Protein AF-A0A6J1WNC2-F1 (afdb_monomer_lite)

Radius of gyration: 28.22 Å; chains: 1; bounding box: 72×27×69 Å

Foldseek 3Di:
DDWAWKAQADDPQDGHRTAPDTGDLQLRQLAPNLPHFMFTHPSTHTRDDPPDPSNCCQHVLHHQAGPVRHGRQCQRRGPCSAPQFHWDCDVRHIATDHDAQWDQDPSRHTDGDQVVVVDVQQAAQFDWADDRNGIDTHHDPQWDADPVRNYTHGDPVVVPPDDPPPPPADPVRDDDDDDDDDPDDDDDDDPPDDPDDDDDDD

Secondary structure (DSSP, 8-state):
--EEEEEEEEETTEEEEEEEEEEEHHHHHSS--TT---EETTTTEEPPPTTSHHHHHH-TT-TTB-TTSPBP-HHHHSTTSSTTEEEEE-SSSEEEEEPTTEEE-TTS-EEE--HHHH-TTTTBTSEEEEETTEEEEEPPTTEEEETTTTEEEEP-TTTT----------TT-PPPPP-PPPTT-------S----------

pLDDT: mean 79.21, std 19.86, range [29.47, 96.31]

Structure (mmCIF, N/CA/C/O backbone):
data_AF-A0A6J1WNC2-F1
#
_entry.id   AF-A0A6J1WNC2-F1
#
loop_
_atom_site.group_PDB
_atom_site.id
_atom_site.type_symbol
_atom_site.label_atom_id
_atom_site.label_alt_id
_atom_site.label_comp_id
_atom_site.label_asym_id
_atom_site.label_entity_id
_atom_site.label_seq_id
_atom_site.pdbx_PDB_ins_code
_atom_site.Cartn_x
_atom_site.Cartn_y
_atom_site.Cartn_z
_atom_site.occupancy
_atom_site.B_iso_or_equiv
_atom_site.auth_seq_id
_atom_site.auth_comp_id
_atom_site.auth_asym_id
_atom_site.auth_atom_id
_atom_site.pdbx_PDB_model_num
ATOM 1 N N . GLU A 1 1 ? 7.832 6.791 -27.336 1.00 71.31 1 GLU A N 1
ATOM 2 C CA . GLU A 1 1 ? 7.446 5.395 -27.031 1.00 71.31 1 GLU A CA 1
ATOM 3 C C . GLU A 1 1 ? 5.932 5.314 -26.908 1.00 71.31 1 GLU A C 1
ATOM 5 O O . GLU A 1 1 ? 5.304 6.357 -26.757 1.00 71.31 1 GLU A O 1
ATOM 10 N N . VAL A 1 2 ? 5.340 4.127 -27.039 1.00 90.50 2 VAL A N 1
ATOM 11 C CA . VAL A 1 2 ? 3.890 3.955 -26.844 1.00 90.50 2 VAL A CA 1
ATOM 12 C C . VAL A 1 2 ? 3.580 4.105 -25.353 1.00 90.50 2 VAL A C 1
ATOM 14 O O . VAL A 1 2 ? 4.265 3.499 -24.531 1.00 90.50 2 VAL A O 1
ATOM 17 N N . GLN A 1 3 ? 2.574 4.916 -25.026 1.00 93.00 3 GLN A N 1
ATOM 18 C CA . GLN A 1 3 ? 2.058 5.092 -23.669 1.00 93.00 3 GLN A CA 1
ATOM 19 C C . GLN A 1 3 ? 0.683 4.441 -23.560 1.00 93.00 3 GLN A C 1
ATOM 21 O O . GLN A 1 3 ? -0.127 4.559 -24.480 1.00 93.00 3 GLN A O 1
ATOM 26 N N . ASP A 1 4 ? 0.438 3.758 -22.450 1.00 93.56 4 ASP A N 1
ATOM 27 C CA . ASP A 1 4 ? -0.811 3.055 -22.169 1.00 93.56 4 ASP A CA 1
ATOM 28 C C . ASP A 1 4 ? -0.994 2.899 -20.644 1.00 93.56 4 ASP A C 1
ATOM 30 O O . ASP A 1 4 ? -0.151 3.352 -19.869 1.00 93.56 4 ASP A O 1
ATOM 34 N N . LEU A 1 5 ? -2.093 2.300 -20.192 1.00 91.81 5 LEU A N 1
ATOM 35 C CA . LEU A 1 5 ? -2.398 2.150 -18.768 1.00 91.81 5 LEU A CA 1
ATOM 36 C C . LEU A 1 5 ? -1.497 1.104 -18.095 1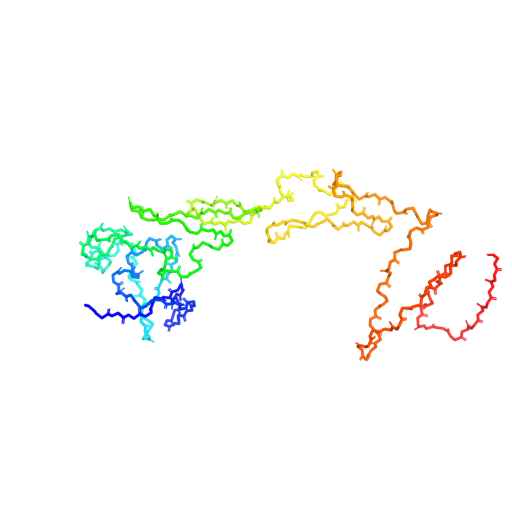.00 91.81 5 LEU A C 1
ATOM 38 O O . LEU A 1 5 ? -1.306 0.004 -18.615 1.00 91.81 5 LEU A O 1
ATOM 42 N N . CYS A 1 6 ? -0.976 1.437 -16.917 1.00 91.62 6 CYS A N 1
ATOM 43 C CA . CYS A 1 6 ? -0.396 0.464 -15.990 1.00 91.62 6 CYS A CA 1
ATOM 44 C C . CYS A 1 6 ? -1.500 -0.107 -15.096 1.00 91.62 6 CYS A C 1
ATOM 46 O O . CYS A 1 6 ? -2.471 0.589 -14.824 1.00 91.62 6 CYS A O 1
ATOM 48 N N . TYR A 1 7 ? -1.378 -1.348 -14.643 1.00 90.81 7 TYR A N 1
ATOM 49 C CA . TYR A 1 7 ? -2.376 -2.007 -13.803 1.00 90.81 7 TYR A CA 1
ATOM 50 C C . TYR A 1 7 ? -1.720 -2.576 -12.548 1.00 90.81 7 TYR A C 1
ATOM 52 O O . TYR A 1 7 ? -0.694 -3.250 -12.647 1.00 90.81 7 TYR A O 1
ATOM 60 N N . GLU A 1 8 ? -2.346 -2.337 -11.395 1.00 86.75 8 GLU A N 1
ATOM 61 C CA . GLU A 1 8 ? -1.882 -2.758 -10.063 1.00 86.75 8 GLU A CA 1
ATOM 62 C C . GLU A 1 8 ? -1.705 -4.272 -9.930 1.00 86.75 8 GLU A C 1
ATOM 64 O O . GLU A 1 8 ? -0.824 -4.745 -9.211 1.00 86.75 8 GLU A O 1
ATOM 69 N N . LYS A 1 9 ? -2.563 -5.042 -10.607 1.00 88.25 9 LYS A N 1
ATOM 70 C CA . LYS A 1 9 ? -2.598 -6.497 -10.483 1.00 88.25 9 LYS A CA 1
ATOM 71 C C . LYS A 1 9 ? -2.853 -7.157 -11.829 1.00 88.25 9 LYS A C 1
ATOM 73 O O . LYS A 1 9 ? -3.802 -6.796 -12.525 1.00 88.25 9 LYS A O 1
ATOM 78 N N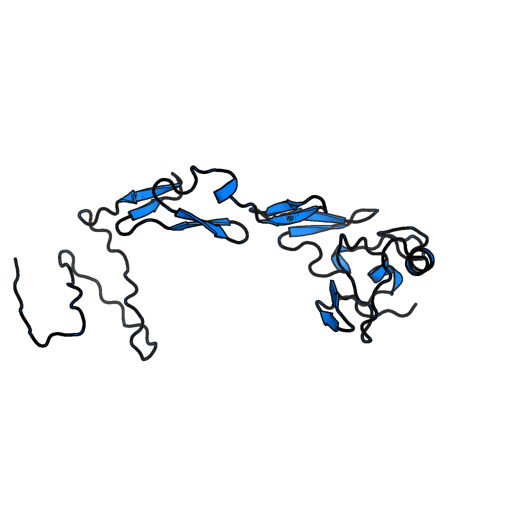 . TYR A 1 10 ? -2.031 -8.152 -12.140 1.00 91.50 10 TYR A N 1
ATOM 79 C CA . TYR A 1 10 ? -2.138 -9.054 -13.279 1.00 91.50 10 TYR A CA 1
ATOM 80 C C . TYR A 1 10 ? -2.291 -10.507 -12.802 1.00 91.50 10 TYR A C 1
ATOM 82 O O . TYR A 1 10 ? -1.437 -11.019 -12.074 1.00 91.50 10 TYR A O 1
ATOM 90 N N . GLU A 1 11 ? -3.337 -11.192 -13.266 1.00 92.44 11 GLU A N 1
ATOM 91 C CA . GLU A 1 11 ? -3.581 -12.626 -13.057 1.00 92.44 11 GLU A CA 1
ATOM 92 C C . GLU A 1 11 ? -4.148 -13.245 -14.341 1.00 92.44 11 GLU A C 1
ATOM 94 O O . GLU A 1 11 ? -5.218 -12.843 -14.772 1.00 92.44 11 GLU A O 1
ATOM 99 N N . GLU A 1 12 ? -3.452 -14.216 -14.946 1.00 87.38 12 GLU A N 1
ATOM 100 C CA . GLU A 1 12 ? -3.952 -15.019 -16.087 1.00 87.38 12 GLU A CA 1
ATOM 101 C C . GLU A 1 12 ? -4.684 -14.200 -17.184 1.00 87.38 12 GLU A C 1
ATOM 103 O O . GLU A 1 12 ? -5.845 -14.453 -17.493 1.00 87.38 12 GLU A O 1
ATOM 108 N N . ASP A 1 13 ? -4.007 -13.196 -17.762 1.00 85.19 13 ASP A N 1
ATOM 109 C CA . ASP A 1 13 ? -4.539 -12.259 -18.777 1.00 85.19 13 ASP A CA 1
ATOM 110 C C . ASP A 1 13 ? -5.651 -11.304 -18.289 1.00 85.19 13 ASP A C 1
ATOM 112 O O . ASP A 1 13 ? -6.290 -10.605 -19.083 1.00 85.19 13 ASP A O 1
ATOM 116 N N . HIS A 1 14 ? -5.870 -11.216 -16.978 1.00 93.44 14 HIS A N 1
ATOM 117 C CA . HIS A 1 14 ? -6.776 -10.260 -16.356 1.00 93.44 14 HIS A CA 1
ATOM 118 C C . HIS A 1 14 ? -6.013 -9.184 -15.579 1.00 93.44 14 HIS A C 1
ATOM 120 O O . HIS A 1 14 ? -5.171 -9.484 -14.733 1.00 93.44 14 HIS A O 1
ATOM 126 N N . CYS A 1 15 ? -6.342 -7.919 -15.848 1.00 92.38 15 CYS A N 1
ATOM 127 C CA . CYS A 1 15 ? -5.746 -6.765 -15.188 1.00 92.38 15 CYS A CA 1
ATOM 128 C C . CYS A 1 15 ? -6.800 -5.992 -14.393 1.00 92.38 15 CYS A C 1
ATOM 130 O O . CYS A 1 15 ? -7.849 -5.633 -14.934 1.00 92.38 15 CYS A O 1
ATOM 132 N N . THR A 1 16 ? -6.493 -5.667 -13.139 1.00 91.12 16 THR A N 1
ATOM 133 C CA . THR A 1 16 ? -7.335 -4.832 -12.267 1.00 91.12 16 THR A CA 1
ATOM 134 C C . THR A 1 16 ? -6.549 -3.651 -11.708 1.00 91.12 16 THR A C 1
ATOM 136 O O . THR A 1 16 ? -5.321 -3.666 -11.718 1.00 91.12 16 THR A O 1
ATOM 139 N N . GLY A 1 17 ? -7.258 -2.628 -11.223 1.00 87.94 17 GLY A N 1
ATOM 140 C CA . GLY A 1 17 ? -6.636 -1.404 -10.705 1.00 87.94 17 GLY A CA 1
ATOM 141 C C . GLY A 1 17 ? -5.929 -0.611 -11.809 1.00 87.94 17 GLY A C 1
ATOM 142 O O . GLY A 1 17 ? -4.704 -0.525 -11.802 1.00 87.94 17 GLY A O 1
ATOM 143 N N . PRO A 1 18 ? -6.658 -0.100 -12.822 1.00 89.88 18 PRO A N 1
ATOM 144 C CA . PRO A 1 18 ? -6.043 0.697 -13.875 1.00 89.88 18 PRO A CA 1
ATOM 145 C C . PRO A 1 18 ? -5.479 2.009 -13.317 1.00 89.88 18 PRO A C 1
ATOM 147 O O . PRO A 1 18 ? -6.163 2.753 -12.614 1.00 89.88 18 PRO A O 1
ATOM 150 N N . GLY A 1 19 ? -4.252 2.315 -13.725 1.00 85.56 19 GLY A N 1
ATOM 151 C CA . GLY A 1 19 ? -3.599 3.610 -13.612 1.00 85.56 19 GLY A CA 1
ATOM 152 C C . GLY A 1 19 ? -4.461 4.739 -14.159 1.00 85.56 19 GLY A C 1
ATOM 153 O O . GLY A 1 19 ? -5.257 4.560 -15.080 1.00 85.56 19 GLY A O 1
ATOM 154 N N . THR A 1 20 ? -4.284 5.933 -13.605 1.00 85.00 20 THR A N 1
ATOM 155 C CA . THR A 1 20 ? -4.957 7.147 -14.091 1.00 85.00 20 THR A CA 1
ATOM 156 C C . THR A 1 20 ? -4.143 7.872 -15.159 1.00 85.00 20 THR A C 1
ATOM 158 O O . THR A 1 20 ? -4.691 8.669 -15.922 1.00 85.00 20 THR A O 1
ATOM 161 N N . THR A 1 21 ? -2.841 7.592 -15.234 1.00 86.31 21 THR A N 1
ATOM 162 C CA . THR A 1 21 ? -1.896 8.233 -16.145 1.00 86.31 21 THR A CA 1
ATOM 163 C C . THR A 1 21 ? -1.393 7.228 -17.192 1.00 86.31 21 THR A C 1
ATOM 165 O O . THR A 1 21 ? -1.012 6.108 -16.846 1.00 86.31 21 THR A O 1
ATOM 168 N N . PRO A 1 22 ? -1.401 7.583 -18.492 1.00 90.94 22 PRO A N 1
ATOM 169 C CA . PRO A 1 22 ? -0.752 6.780 -19.522 1.00 90.94 22 PRO A CA 1
ATOM 170 C C . PRO A 1 22 ? 0.768 6.824 -19.365 1.00 90.94 22 PRO A C 1
ATOM 172 O O . PRO A 1 22 ? 1.360 7.898 -19.266 1.00 90.94 22 PRO A O 1
ATOM 175 N N . VAL A 1 23 ? 1.402 5.657 -19.386 1.00 91.94 23 VAL A N 1
ATOM 176 C CA . VAL A 1 23 ? 2.832 5.483 -19.111 1.00 91.94 23 VAL A CA 1
ATOM 177 C C . VAL A 1 23 ? 3.459 4.487 -20.077 1.00 91.94 23 VAL A C 1
ATOM 179 O O . VAL A 1 23 ? 2.771 3.671 -20.700 1.00 91.94 23 VAL A O 1
ATOM 182 N N . THR A 1 24 ? 4.778 4.545 -20.248 1.00 94.31 24 THR A N 1
ATOM 183 C CA . THR A 1 24 ? 5.472 3.562 -21.087 1.00 94.31 24 THR A CA 1
ATOM 184 C C . THR A 1 24 ? 5.557 2.207 -20.382 1.00 94.31 24 THR A C 1
ATOM 186 O O . THR A 1 24 ? 5.412 2.092 -19.162 1.00 94.31 24 THR A O 1
ATOM 189 N N . ARG A 1 25 ? 5.823 1.152 -21.161 1.00 93.50 25 ARG A N 1
ATOM 190 C CA . ARG A 1 25 ? 5.997 -0.198 -20.613 1.00 93.50 25 ARG A CA 1
ATOM 191 C C . ARG A 1 25 ? 7.159 -0.273 -19.623 1.00 93.50 25 ARG A C 1
ATOM 193 O O . ARG A 1 25 ? 7.036 -0.975 -18.628 1.00 93.50 25 ARG A O 1
ATOM 200 N N . SER A 1 26 ? 8.262 0.429 -19.889 1.00 93.31 26 SER A N 1
ATOM 201 C CA . SER A 1 26 ? 9.412 0.478 -18.980 1.00 93.31 26 SER A CA 1
ATOM 202 C C . SER A 1 26 ? 9.041 1.185 -17.683 1.00 93.31 26 SER A C 1
ATOM 204 O O . SER A 1 26 ? 9.294 0.648 -16.615 1.00 93.31 26 SER A O 1
ATOM 206 N N . GLN A 1 27 ? 8.348 2.322 -17.742 1.00 92.62 27 GLN A N 1
ATOM 207 C CA . GLN A 1 27 ? 7.961 3.003 -16.514 1.00 92.62 27 GLN A CA 1
ATOM 208 C C . GLN A 1 27 ? 6.987 2.154 -15.661 1.00 92.62 27 GLN A C 1
ATOM 210 O O . GLN A 1 27 ? 7.104 2.123 -14.443 1.00 92.62 27 GLN A O 1
ATOM 215 N N . CYS A 1 28 ? 6.048 1.422 -16.273 1.00 91.88 28 CYS A N 1
ATOM 216 C CA . CYS A 1 28 ? 5.154 0.525 -15.527 1.00 91.88 28 CYS A CA 1
ATOM 217 C C . CYS A 1 28 ? 5.886 -0.710 -14.973 1.00 91.88 28 CYS A C 1
ATOM 219 O O . CYS A 1 28 ? 5.768 -1.026 -13.797 1.00 91.88 28 CYS A O 1
ATOM 221 N N . CYS A 1 29 ? 6.659 -1.413 -15.805 1.00 92.19 29 CYS A N 1
ATOM 222 C CA . CYS A 1 29 ? 7.225 -2.713 -15.439 1.00 92.19 29 CYS A CA 1
ATOM 223 C C . CYS A 1 29 ? 8.569 -2.652 -14.707 1.00 92.19 29 CYS A C 1
ATOM 225 O O . CYS A 1 29 ? 8.942 -3.639 -14.083 1.00 92.19 29 CYS A O 1
ATOM 227 N N . CYS A 1 30 ? 9.297 -1.538 -14.793 1.00 92.50 30 CYS A N 1
ATOM 228 C CA . CYS A 1 30 ? 10.532 -1.332 -14.035 1.00 92.50 30 CYS A CA 1
ATOM 229 C C . CYS A 1 30 ? 10.274 -0.682 -12.668 1.00 92.50 30 CYS A C 1
ATOM 231 O O . CYS A 1 30 ? 11.201 -0.570 -11.868 1.00 92.50 30 CYS A O 1
ATOM 233 N N . SER A 1 31 ? 9.032 -0.266 -12.385 1.00 88.81 31 SER A N 1
ATOM 234 C CA . SER A 1 31 ? 8.587 0.137 -11.048 1.00 88.81 31 SER A CA 1
ATOM 235 C C . SER A 1 31 ? 8.915 -0.977 -10.050 1.00 88.81 31 SER A C 1
ATOM 237 O O . SER A 1 31 ? 8.607 -2.140 -10.311 1.00 88.81 31 SER A O 1
ATOM 239 N N . SER A 1 32 ? 9.534 -0.653 -8.911 1.00 79.00 32 SER A N 1
ATOM 240 C CA . SER A 1 32 ? 9.855 -1.656 -7.886 1.00 79.00 32 SER A CA 1
ATOM 241 C C . SER A 1 32 ? 8.565 -2.143 -7.229 1.00 79.00 32 SER A C 1
ATOM 243 O O . SER A 1 32 ? 8.075 -1.551 -6.275 1.00 79.00 32 SER A O 1
ATOM 245 N N . SER A 1 33 ? 7.955 -3.190 -7.778 1.00 65.94 33 SER A N 1
ATOM 246 C CA . SER A 1 33 ? 6.576 -3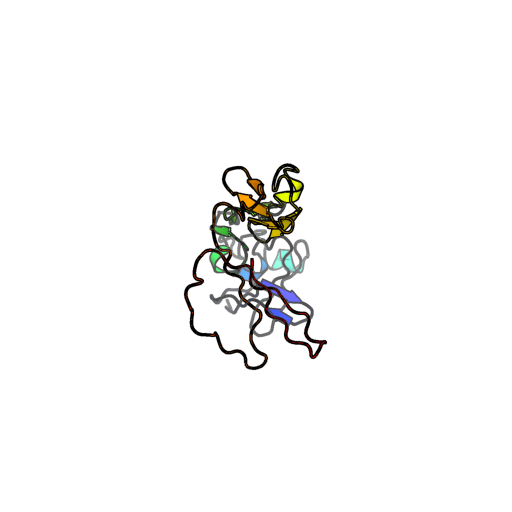.552 -7.452 1.00 65.94 33 SER A CA 1
ATOM 247 C C . SER A 1 33 ? 6.426 -4.388 -6.174 1.00 65.94 33 SER A C 1
ATOM 249 O O . SER A 1 33 ? 5.320 -4.818 -5.881 1.00 65.94 33 SER A O 1
ATOM 251 N N . LYS A 1 34 ? 7.501 -4.605 -5.397 1.00 71.69 34 LYS A N 1
ATOM 252 C CA . LYS A 1 34 ? 7.507 -5.238 -4.056 1.00 71.69 34 LYS A CA 1
ATOM 253 C C . LYS A 1 34 ? 6.542 -6.431 -3.899 1.00 71.69 34 LYS A C 1
ATOM 255 O O . LYS A 1 34 ? 5.718 -6.479 -2.993 1.00 71.69 34 LYS A O 1
ATOM 260 N N . GLY A 1 35 ? 6.600 -7.372 -4.845 1.00 67.56 35 GLY A N 1
ATOM 261 C CA . GLY A 1 35 ? 5.752 -8.575 -4.859 1.00 67.56 35 GLY A CA 1
ATOM 262 C C . GLY A 1 35 ? 4.441 -8.463 -5.651 1.00 67.56 35 GLY A C 1
ATOM 263 O O . GLY A 1 35 ? 3.762 -9.471 -5.845 1.00 67.56 35 GLY A O 1
ATOM 264 N N . LEU A 1 36 ? 4.094 -7.286 -6.175 1.00 76.44 36 LEU A N 1
ATOM 265 C CA . LEU A 1 36 ? 2.980 -7.106 -7.107 1.00 76.44 36 LEU A CA 1
ATOM 266 C C . LEU A 1 36 ? 3.377 -7.549 -8.518 1.00 76.44 36 LEU A C 1
ATOM 268 O O . LEU A 1 36 ? 4.434 -7.186 -9.042 1.00 76.44 36 LEU A O 1
ATOM 272 N N . ARG A 1 37 ? 2.481 -8.294 -9.166 1.00 87.69 37 ARG A N 1
ATOM 273 C CA . ARG A 1 37 ? 2.571 -8.610 -10.594 1.00 87.69 37 ARG A CA 1
ATOM 274 C C . ARG A 1 37 ? 1.791 -7.552 -11.359 1.00 87.69 37 ARG A C 1
ATOM 276 O O . ARG A 1 37 ? 0.565 -7.590 -11.364 1.00 87.69 37 ARG A O 1
ATOM 283 N N . LEU A 1 38 ? 2.498 -6.609 -11.972 1.00 90.50 38 LEU A N 1
ATOM 284 C CA . LEU A 1 38 ? 1.886 -5.521 -12.731 1.00 90.50 38 LEU A CA 1
ATOM 285 C C . LEU A 1 38 ? 1.495 -5.971 -14.145 1.00 90.50 38 LEU A C 1
ATOM 287 O O . LEU A 1 38 ? 2.105 -6.874 -14.731 1.00 90.50 38 LEU A O 1
ATOM 291 N N . GLY A 1 39 ? 0.485 -5.307 -14.701 1.00 92.69 39 GLY A N 1
ATOM 292 C CA . GLY A 1 39 ? 0.077 -5.445 -16.098 1.00 92.69 39 GLY A CA 1
ATOM 293 C C . GLY A 1 39 ? 0.242 -4.132 -16.859 1.00 92.69 39 GLY A C 1
ATOM 294 O O . GLY A 1 39 ? 0.103 -3.058 -16.281 1.00 92.69 39 GLY A O 1
ATOM 295 N N . TRP A 1 40 ? 0.515 -4.197 -18.162 1.00 94.12 40 TRP A N 1
ATOM 296 C CA . TRP A 1 40 ? 0.664 -3.013 -19.007 1.00 94.12 40 TRP A CA 1
ATOM 297 C C . TRP A 1 40 ? -0.166 -3.077 -20.293 1.00 94.12 40 TRP A C 1
ATOM 299 O O . TRP A 1 40 ? -0.130 -4.045 -21.065 1.00 94.12 40 TRP A O 1
ATOM 309 N N . GLY A 1 41 ? -0.855 -1.967 -20.533 1.00 93.00 41 GLY A N 1
ATOM 310 C CA . GLY A 1 41 ? -1.644 -1.631 -21.703 1.00 93.00 41 GLY A CA 1
ATOM 311 C C . GLY A 1 41 ? -3.030 -2.259 -21.751 1.00 93.00 41 GLY A C 1
ATOM 312 O O . GLY A 1 41 ? -3.312 -3.228 -21.053 1.00 93.00 41 GLY A O 1
ATOM 313 N N . VAL A 1 42 ? -3.900 -1.740 -22.620 1.00 89.94 42 VAL A N 1
ATOM 314 C CA . VAL A 1 42 ? -5.293 -2.225 -22.761 1.00 89.94 42 VAL A CA 1
ATOM 315 C C . VAL A 1 42 ? -5.387 -3.699 -23.160 1.00 89.94 42 VAL A C 1
ATOM 317 O O . VAL A 1 42 ? -6.399 -4.352 -22.927 1.00 89.94 42 VAL A O 1
ATOM 320 N N . SER A 1 43 ? -4.322 -4.232 -23.763 1.00 90.62 43 SER A N 1
ATOM 321 C CA . SER A 1 43 ? -4.173 -5.659 -24.062 1.00 90.62 43 SER A CA 1
ATOM 322 C C . SER A 1 43 ? -3.752 -6.509 -22.856 1.00 90.62 43 SER A C 1
ATOM 324 O O . SER A 1 43 ? -3.509 -7.692 -23.042 1.00 90.62 43 SER A O 1
ATOM 326 N N . CYS A 1 44 ? -3.604 -5.906 -21.672 1.00 92.56 44 CYS A N 1
ATOM 327 C CA . CYS A 1 44 ? -3.231 -6.533 -20.407 1.00 92.56 44 CYS A CA 1
ATOM 328 C C . CYS A 1 44 ? -2.019 -7.472 -20.525 1.00 92.56 44 CYS A C 1
ATOM 330 O O . CYS A 1 44 ? -2.118 -8.680 -20.350 1.00 92.56 44 CYS A O 1
ATOM 332 N N . LYS A 1 45 ? -0.843 -6.931 -20.862 1.00 93.94 45 LYS A N 1
ATOM 333 C CA . LYS A 1 45 ? 0.380 -7.744 -20.933 1.00 93.94 45 LYS A CA 1
ATOM 334 C C . LYS A 1 45 ? 1.055 -7.796 -19.572 1.00 93.94 45 LYS A C 1
ATOM 336 O O . LYS A 1 45 ? 1.333 -6.741 -19.008 1.00 93.94 45 LYS A O 1
ATOM 341 N N . ALA A 1 46 ? 1.399 -8.991 -19.103 1.00 93.56 46 ALA A N 1
ATOM 342 C CA . ALA A 1 46 ? 2.208 -9.155 -17.900 1.00 93.56 46 ALA A CA 1
ATOM 343 C C . ALA A 1 46 ? 3.534 -8.381 -17.996 1.00 93.56 46 ALA A C 1
ATOM 345 O O . ALA A 1 46 ? 4.208 -8.381 -19.040 1.00 93.56 46 ALA A O 1
ATOM 346 N N . CYS A 1 47 ? 3.929 -7.754 -16.892 1.00 93.00 47 CYS A N 1
ATOM 347 C CA . CYS A 1 47 ? 5.297 -7.291 -16.721 1.00 93.00 47 CYS A CA 1
ATOM 348 C C . CYS A 1 47 ? 6.251 -8.484 -16.515 1.00 93.00 47 CYS A C 1
ATOM 350 O O . CYS A 1 47 ? 5.858 -9.473 -15.891 1.00 93.00 47 CYS A O 1
ATOM 352 N N . PRO A 1 48 ? 7.476 -8.426 -17.073 1.00 93.69 48 PRO A N 1
ATOM 353 C CA . PRO A 1 48 ? 8.467 -9.482 -16.886 1.00 93.69 48 PRO A CA 1
ATOM 354 C C . PRO A 1 48 ? 8.867 -9.597 -15.409 1.00 93.69 48 PRO A C 1
ATOM 356 O O . PRO A 1 48 ? 8.879 -8.603 -14.684 1.00 93.69 48 PRO A O 1
ATOM 359 N N . GLU A 1 49 ? 9.191 -10.810 -14.965 1.00 90.06 49 GLU A N 1
ATOM 360 C CA . GLU A 1 49 ? 9.589 -11.066 -13.577 1.00 90.06 49 GLU A CA 1
ATOM 361 C C . GLU A 1 49 ? 10.977 -10.483 -13.296 1.00 90.06 49 GLU A C 1
ATOM 363 O O . GLU A 1 49 ? 11.886 -10.593 -14.122 1.00 90.06 49 GLU A O 1
ATOM 368 N N . GLN A 1 50 ? 11.156 -9.862 -12.129 1.00 88.25 50 GLN A N 1
ATOM 369 C CA . GLN A 1 50 ? 12.431 -9.255 -11.754 1.00 88.25 50 GLN A CA 1
ATOM 370 C C . GLN A 1 50 ? 13.546 -10.314 -11.708 1.00 88.25 50 GLN A C 1
ATOM 372 O O . GLN A 1 50 ? 13.404 -11.347 -11.057 1.00 88.25 50 GLN A O 1
ATOM 377 N N . GLY A 1 51 ? 14.654 -10.051 -12.407 1.00 87.69 51 GLY A N 1
ATOM 378 C CA . GLY A 1 51 ? 15.769 -10.993 -12.567 1.00 87.69 51 GLY A CA 1
ATOM 379 C C . GLY A 1 51 ? 15.657 -11.943 -13.769 1.00 87.69 51 GLY A C 1
ATOM 380 O O . GLY A 1 51 ? 16.536 -12.783 -13.951 1.00 87.69 51 GLY A O 1
ATOM 381 N N . SER A 1 52 ? 14.604 -11.829 -14.587 1.00 92.75 52 SER A N 1
ATOM 382 C CA . SER A 1 52 ? 14.540 -12.476 -15.908 1.00 92.75 52 SER A CA 1
ATOM 383 C C . SER A 1 52 ? 15.346 -11.708 -16.962 1.00 92.75 52 SER A C 1
ATOM 385 O O . SER A 1 52 ? 15.522 -10.493 -16.862 1.00 92.75 52 SER A O 1
ATOM 387 N N . GLU A 1 53 ? 15.772 -12.393 -18.028 1.00 94.88 53 GLU A N 1
ATOM 388 C CA . GLU A 1 53 ? 16.432 -11.738 -19.167 1.00 94.88 53 GLU A CA 1
ATOM 389 C C . GLU A 1 53 ? 15.511 -10.699 -19.830 1.00 94.88 53 GLU A C 1
ATOM 391 O O . GLU A 1 53 ? 15.972 -9.631 -20.238 1.00 94.88 53 GLU A O 1
ATOM 396 N N . GLU A 1 54 ? 14.198 -10.964 -19.906 1.00 94.44 54 GLU A N 1
ATOM 397 C CA . GLU A 1 54 ? 13.246 -9.987 -20.440 1.00 94.44 54 GLU A CA 1
ATOM 398 C C . GLU A 1 54 ? 13.157 -8.724 -19.575 1.00 94.44 54 GLU A C 1
ATOM 400 O O . GLU A 1 54 ? 12.988 -7.626 -20.116 1.00 94.44 54 GLU A O 1
ATOM 405 N N . TYR A 1 55 ? 13.275 -8.864 -18.251 1.00 93.50 55 TYR A N 1
ATOM 406 C CA . TYR A 1 55 ? 13.319 -7.728 -17.336 1.00 93.50 55 TYR A CA 1
ATOM 407 C C . TYR A 1 55 ? 14.597 -6.916 -17.535 1.00 93.50 55 TYR A C 1
ATOM 409 O O . TYR A 1 55 ? 14.509 -5.704 -17.698 1.00 93.50 55 TYR A O 1
ATOM 417 N N . ASP A 1 56 ? 15.763 -7.557 -17.607 1.00 93.56 56 ASP A N 1
ATOM 418 C CA . ASP A 1 56 ? 17.048 -6.861 -17.760 1.00 93.56 56 ASP A CA 1
ATOM 419 C C . ASP A 1 56 ? 17.141 -6.081 -19.082 1.00 93.56 56 ASP A C 1
ATOM 421 O O . ASP A 1 56 ? 17.721 -4.995 -19.140 1.00 93.56 56 ASP A O 1
ATOM 425 N N . VAL A 1 57 ? 16.518 -6.597 -20.147 1.00 94.69 57 VAL A N 1
ATOM 426 C CA . VAL A 1 57 ? 16.408 -5.890 -21.433 1.00 94.69 57 VAL A CA 1
ATOM 427 C C . VAL A 1 57 ? 15.467 -4.686 -21.340 1.00 94.69 57 VAL A C 1
ATOM 429 O O . VAL A 1 57 ? 15.732 -3.649 -21.951 1.00 94.69 57 VAL A O 1
ATOM 432 N N . LEU A 1 58 ? 14.358 -4.808 -20.608 1.00 94.19 58 LEU A N 1
ATOM 433 C CA . LEU A 1 58 ? 13.378 -3.730 -20.452 1.00 94.19 58 LEU A CA 1
ATOM 434 C C . LEU A 1 58 ? 13.841 -2.649 -19.461 1.00 94.19 58 LEU A C 1
ATOM 436 O O . LEU A 1 58 ? 13.539 -1.472 -19.659 1.00 94.19 58 LEU A O 1
ATOM 440 N N . CYS A 1 59 ? 14.579 -3.052 -18.428 1.00 94.25 59 CYS A N 1
ATOM 441 C CA . CYS A 1 59 ? 14.972 -2.263 -17.263 1.00 94.25 59 CYS A CA 1
ATOM 442 C C . CYS A 1 59 ? 16.502 -2.277 -17.066 1.00 94.25 59 CYS A C 1
ATOM 444 O O . CYS A 1 59 ? 16.986 -2.675 -16.003 1.00 94.25 59 CYS A O 1
ATOM 446 N N . PRO A 1 60 ? 17.296 -1.813 -18.052 1.00 94.69 60 PRO A N 1
ATOM 447 C CA . PRO A 1 60 ? 18.762 -1.869 -17.999 1.00 94.69 60 PRO A CA 1
ATOM 448 C C . PRO A 1 60 ? 19.369 -1.046 -16.851 1.00 94.69 60 PRO A C 1
ATOM 450 O O . PRO A 1 60 ? 20.506 -1.281 -16.448 1.00 94.69 60 PRO A O 1
ATOM 453 N N . SER A 1 61 ? 18.617 -0.075 -16.326 1.00 92.75 61 SER A N 1
ATOM 454 C CA . SER A 1 61 ? 19.020 0.794 -15.215 1.00 92.75 61 SER A CA 1
ATOM 455 C C . SER A 1 61 ? 18.658 0.231 -13.834 1.00 92.75 61 SER A C 1
ATOM 457 O O . SER A 1 61 ? 18.942 0.881 -12.825 1.00 92.75 61 SER A O 1
ATOM 459 N N . GLY A 1 62 ? 18.052 -0.960 -13.783 1.00 90.12 62 GLY A N 1
ATOM 460 C CA . GLY A 1 62 ? 17.550 -1.580 -12.561 1.00 90.12 62 GLY A CA 1
ATOM 461 C C . GLY A 1 62 ? 16.127 -1.137 -12.187 1.00 90.12 62 GLY A C 1
ATOM 462 O O . GLY A 1 62 ? 15.445 -0.496 -12.987 1.00 90.12 62 GLY A O 1
ATOM 463 N N . PRO A 1 63 ? 15.647 -1.521 -10.989 1.00 90.25 63 PRO A N 1
ATOM 464 C CA . PRO A 1 63 ? 14.321 -1.143 -10.503 1.00 90.25 63 PRO A CA 1
ATOM 465 C C . PRO A 1 63 ? 14.201 0.358 -10.221 1.00 90.25 63 PRO A C 1
ATOM 467 O O . PRO A 1 63 ? 15.198 1.037 -9.966 1.00 90.25 63 PRO A O 1
ATOM 470 N N . SER A 1 64 ? 12.961 0.850 -10.241 1.00 91.50 64 SER A N 1
ATOM 471 C CA . SER A 1 64 ? 12.577 2.250 -10.000 1.00 91.50 64 SER A CA 1
ATOM 472 C C . SER A 1 64 ? 13.114 3.254 -11.021 1.00 91.50 64 SER A C 1
ATOM 474 O O . SER A 1 64 ? 12.985 4.462 -10.849 1.00 91.50 64 SER A O 1
ATOM 476 N N . LYS A 1 65 ? 13.692 2.769 -12.122 1.00 92.81 65 LYS A N 1
ATOM 477 C CA . LYS A 1 65 ? 14.142 3.598 -13.238 1.00 92.81 65 LYS A CA 1
ATOM 478 C C . LYS A 1 65 ? 13.598 3.077 -14.548 1.00 92.81 65 LYS A C 1
ATOM 480 O O . LYS A 1 65 ? 13.502 1.871 -14.760 1.00 92.81 65 LYS A O 1
ATOM 485 N N . ASP A 1 66 ? 13.266 3.996 -15.442 1.00 91.81 66 ASP A N 1
ATOM 486 C CA . ASP A 1 66 ? 12.851 3.641 -16.788 1.00 91.81 66 ASP A CA 1
ATOM 487 C C . ASP A 1 66 ? 14.041 3.128 -17.624 1.00 91.81 66 ASP A C 1
ATOM 489 O O . ASP A 1 66 ? 15.201 3.087 -17.196 1.00 91.81 66 ASP A O 1
ATOM 493 N N . ASN A 1 67 ? 13.759 2.745 -18.868 1.00 93.19 67 ASN A N 1
ATOM 494 C CA . ASN A 1 67 ? 14.773 2.268 -19.810 1.00 93.19 67 ASN A CA 1
ATOM 495 C C . ASN A 1 67 ? 15.821 3.328 -20.192 1.00 93.19 67 ASN A C 1
ATOM 497 O O . ASN A 1 67 ? 16.870 2.969 -20.725 1.00 93.19 67 ASN A O 1
ATOM 501 N N . SER A 1 68 ? 15.554 4.608 -19.932 1.00 92.62 68 SER A N 1
ATOM 502 C CA . SER A 1 68 ? 16.488 5.718 -20.147 1.00 92.62 68 SER A CA 1
ATOM 503 C C . SER A 1 68 ? 17.290 6.063 -18.885 1.00 92.62 68 SER A C 1
ATOM 505 O O . SER A 1 68 ? 18.210 6.878 -18.950 1.00 92.62 68 SER A O 1
ATOM 507 N N . GLY A 1 69 ? 16.973 5.438 -17.746 1.00 91.50 69 GLY A N 1
ATOM 508 C CA . GLY A 1 69 ? 17.593 5.705 -16.451 1.00 91.50 69 GLY A CA 1
ATOM 509 C C . GLY A 1 69 ? 16.986 6.883 -15.689 1.00 91.50 69 GLY A C 1
ATOM 510 O O . GLY A 1 69 ? 17.579 7.308 -14.695 1.00 91.50 69 GLY A O 1
ATOM 511 N N . SER A 1 70 ? 15.835 7.392 -16.131 1.00 92.62 70 SER A N 1
ATOM 512 C CA . SER A 1 70 ? 15.066 8.400 -15.397 1.00 92.62 70 SER A CA 1
ATOM 513 C C . SER A 1 70 ? 14.296 7.736 -14.263 1.00 92.62 70 SER A C 1
ATOM 515 O O . SER A 1 70 ? 13.835 6.605 -14.412 1.00 92.62 70 SER A O 1
ATOM 517 N N . ASP A 1 71 ? 14.151 8.439 -13.143 1.00 92.94 71 ASP A N 1
ATOM 518 C CA . ASP A 1 71 ? 13.352 7.971 -12.014 1.00 92.94 71 ASP A CA 1
ATOM 519 C C . ASP A 1 71 ? 11.881 7.774 -12.406 1.00 92.94 71 ASP A C 1
ATOM 521 O O . ASP A 1 71 ? 11.292 8.572 -13.147 1.00 92.94 71 ASP A O 1
ATOM 525 N N . ILE A 1 72 ? 11.306 6.675 -11.932 1.00 91.94 72 ILE A N 1
ATOM 526 C CA . ILE A 1 72 ? 9.896 6.346 -12.099 1.00 91.94 72 ILE A CA 1
ATOM 527 C C . ILE A 1 72 ? 9.179 6.850 -10.860 1.00 91.94 72 ILE A C 1
ATOM 529 O O . ILE A 1 72 ? 9.426 6.343 -9.778 1.00 91.94 72 ILE A O 1
ATOM 533 N N . ASN A 1 73 ? 8.231 7.775 -11.023 1.00 90.88 73 ASN A N 1
ATOM 534 C CA . ASN A 1 73 ? 7.422 8.207 -9.890 1.00 90.88 73 ASN A CA 1
ATOM 535 C C . ASN A 1 73 ? 6.317 7.193 -9.584 1.00 90.88 73 ASN A C 1
ATOM 537 O O . ASN A 1 73 ? 5.186 7.345 -10.067 1.00 90.88 73 ASN A O 1
ATOM 541 N N . GLU A 1 74 ? 6.619 6.171 -8.781 1.00 88.88 74 GLU A N 1
ATOM 542 C CA . GLU A 1 74 ? 5.688 5.067 -8.541 1.00 88.88 74 GLU A CA 1
ATOM 543 C C . GLU A 1 74 ? 4.355 5.537 -7.938 1.00 88.88 74 GLU A C 1
ATOM 545 O O . GLU A 1 74 ? 3.301 5.006 -8.291 1.00 88.88 74 GLU A O 1
ATOM 550 N N . CYS A 1 75 ? 4.371 6.604 -7.132 1.00 88.31 75 CYS A N 1
ATOM 551 C CA . CYS A 1 75 ? 3.180 7.177 -6.494 1.00 88.31 75 CYS A CA 1
ATOM 552 C C . CYS A 1 75 ? 2.135 7.703 -7.487 1.00 88.31 75 CYS A C 1
ATOM 554 O O . CYS A 1 75 ? 0.947 7.768 -7.175 1.00 88.31 75 CYS A O 1
ATOM 556 N N . THR A 1 76 ? 2.573 8.123 -8.674 1.00 84.94 76 THR A N 1
ATOM 557 C CA . THR A 1 76 ? 1.685 8.634 -9.736 1.00 84.94 76 THR A CA 1
ATOM 558 C C . THR A 1 76 ? 1.331 7.590 -10.786 1.00 84.94 76 THR A C 1
ATOM 560 O O . THR A 1 76 ? 0.446 7.812 -11.616 1.00 84.94 76 THR A O 1
ATOM 563 N N . MET A 1 77 ? 2.043 6.469 -10.761 1.00 80.50 77 MET A N 1
ATOM 564 C CA . MET A 1 77 ? 2.067 5.481 -11.828 1.00 80.50 77 MET A CA 1
ATOM 565 C C . MET A 1 77 ? 1.341 4.199 -11.457 1.00 80.50 77 MET A C 1
ATOM 567 O O . MET A 1 77 ? 0.614 3.647 -12.283 1.00 80.50 77 MET A O 1
ATOM 571 N N . VAL A 1 78 ? 1.511 3.756 -10.214 1.00 75.31 78 VAL A N 1
ATOM 572 C CA . VAL A 1 78 ? 0.827 2.596 -9.656 1.00 75.31 78 VAL A CA 1
ATOM 573 C C . VAL A 1 78 ? -0.188 3.126 -8.642 1.00 75.31 78 VAL A C 1
ATOM 575 O O . VAL A 1 78 ? 0.198 3.552 -7.549 1.00 75.31 78 VAL A O 1
ATOM 578 N N . PRO A 1 79 ? -1.488 3.175 -8.988 1.00 72.25 79 PRO A N 1
ATOM 579 C CA . PRO A 1 79 ? -2.501 3.507 -7.996 1.00 72.25 79 PRO A CA 1
ATOM 580 C C . PRO A 1 79 ? -2.469 2.477 -6.857 1.00 72.25 79 PRO A C 1
ATOM 582 O O . PRO A 1 79 ? -1.952 1.378 -7.012 1.00 72.25 79 PRO A O 1
ATOM 585 N N . GLY A 1 80 ? -2.896 2.862 -5.654 1.00 77.50 80 GLY A N 1
ATOM 586 C CA . GLY A 1 80 ? -2.968 1.922 -4.529 1.00 77.50 80 GLY A CA 1
ATOM 587 C C . GLY A 1 80 ? -1.636 1.312 -4.058 1.00 77.50 80 GLY A C 1
ATOM 588 O O . GLY A 1 80 ? -1.671 0.420 -3.217 1.00 77.50 80 GLY A O 1
ATOM 589 N N . ILE A 1 81 ? -0.471 1.788 -4.528 1.00 82.25 81 ILE A N 1
ATOM 590 C CA . ILE A 1 81 ? 0.847 1.220 -4.172 1.00 82.25 81 ILE A CA 1
ATOM 591 C C . ILE A 1 81 ? 1.162 1.285 -2.667 1.00 82.25 81 ILE A C 1
ATOM 593 O O . ILE A 1 81 ? 1.945 0.489 -2.150 1.00 82.25 81 ILE A O 1
ATOM 597 N N . CYS A 1 82 ? 0.522 2.219 -1.961 1.00 88.31 82 CYS A N 1
ATOM 598 C CA . CYS A 1 82 ? 0.536 2.341 -0.509 1.00 88.31 82 CYS A CA 1
ATOM 599 C C . CYS A 1 82 ? -0.896 2.198 0.029 1.00 88.31 82 CYS A C 1
ATOM 601 O O . CYS A 1 82 ? -1.560 3.212 0.252 1.00 88.31 82 CYS A O 1
ATOM 603 N N . PRO A 1 83 ? -1.417 0.970 0.206 1.00 88.00 83 PRO A N 1
ATOM 604 C CA . PRO A 1 83 ? -2.705 0.783 0.864 1.00 88.00 83 PRO A CA 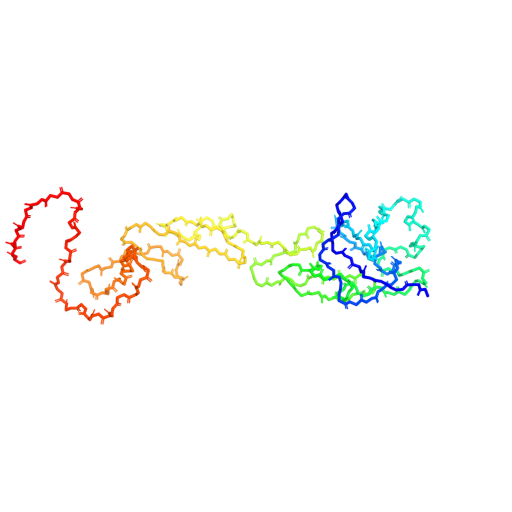1
ATOM 605 C C . PRO A 1 83 ? -2.613 1.304 2.302 1.00 88.00 83 PRO A C 1
ATOM 607 O O . PRO A 1 83 ? -1.614 1.053 2.963 1.00 88.00 83 PRO A O 1
ATOM 610 N N . HIS A 1 84 ? -3.630 2.025 2.785 1.00 92.75 84 HIS A N 1
ATOM 611 C CA . HIS A 1 84 ? -3.661 2.578 4.153 1.00 92.75 84 HIS A CA 1
ATOM 612 C C . HIS A 1 84 ? -2.442 3.455 4.509 1.00 92.75 84 HIS A C 1
ATOM 614 O O . HIS A 1 84 ? -1.899 3.402 5.617 1.00 92.75 84 HIS A O 1
ATOM 620 N N . GLY A 1 85 ? -1.972 4.235 3.535 1.00 92.94 85 GLY A N 1
ATOM 621 C CA . GLY A 1 85 ? -0.892 5.184 3.735 1.00 92.94 85 GLY A CA 1
ATOM 622 C C . GLY A 1 85 ? -0.737 6.170 2.584 1.00 92.94 85 GLY A C 1
ATOM 623 O O . GLY A 1 85 ? -1.423 6.118 1.563 1.00 92.94 85 GLY A O 1
ATOM 624 N N . THR A 1 86 ? 0.220 7.076 2.749 1.00 92.75 86 THR A N 1
ATOM 625 C CA . THR A 1 86 ? 0.605 8.078 1.754 1.00 92.75 86 THR A CA 1
ATOM 626 C C . THR A 1 86 ? 1.913 7.679 1.078 1.00 92.75 86 THR A C 1
ATOM 628 O O . THR A 1 86 ? 2.889 7.351 1.748 1.00 92.75 86 THR A O 1
ATOM 631 N N . CYS A 1 87 ? 1.954 7.733 -0.253 1.00 91.69 87 CYS A N 1
ATOM 632 C CA . CYS A 1 87 ? 3.165 7.451 -1.022 1.00 91.69 87 CYS A CA 1
ATOM 633 C C . CYS A 1 87 ? 4.069 8.690 -1.122 1.00 91.69 87 CYS A C 1
ATOM 635 O O . CYS A 1 87 ? 3.604 9.771 -1.488 1.00 91.69 87 CYS A O 1
ATOM 637 N N . GLU A 1 88 ? 5.363 8.528 -0.836 1.00 92.62 88 GLU A N 1
ATOM 638 C CA . GLU A 1 88 ? 6.407 9.530 -1.075 1.00 92.62 88 GLU A CA 1
ATOM 639 C C . GLU A 1 88 ? 7.426 8.982 -2.080 1.00 92.62 88 GLU A C 1
ATOM 641 O O . GLU A 1 88 ? 8.052 7.948 -1.831 1.00 92.62 88 GLU A O 1
ATOM 646 N N . ASN A 1 89 ? 7.596 9.693 -3.199 1.00 92.00 89 ASN A N 1
ATOM 647 C CA . ASN A 1 89 ? 8.575 9.347 -4.225 1.00 92.00 89 ASN A CA 1
ATOM 648 C C . ASN A 1 89 ? 9.999 9.667 -3.756 1.00 92.00 89 ASN A C 1
ATOM 650 O O . ASN A 1 89 ? 10.247 10.746 -3.214 1.00 92.00 89 ASN A O 1
ATOM 654 N N . LEU A 1 90 ? 10.930 8.759 -4.007 1.00 91.25 90 LEU A N 1
ATOM 655 C CA . LEU A 1 90 ? 12.351 8.837 -3.685 1.00 91.25 90 LEU A CA 1
ATOM 656 C C . LEU A 1 90 ? 13.170 8.580 -4.957 1.00 91.25 90 LEU A C 1
ATOM 658 O O . LEU A 1 90 ? 12.708 7.946 -5.887 1.00 91.25 90 LEU A O 1
ATOM 662 N N . GLU A 1 91 ? 14.420 9.032 -5.003 1.00 91.62 91 GLU A N 1
ATOM 663 C CA . GLU A 1 91 ? 15.304 8.732 -6.137 1.00 91.62 91 GLU A CA 1
ATOM 664 C C . GLU A 1 91 ? 16.503 7.909 -5.634 1.00 91.62 91 GLU A C 1
ATOM 666 O O . GLU A 1 91 ? 17.452 8.491 -5.092 1.00 91.62 91 GLU A O 1
ATOM 671 N N . PRO A 1 92 ? 16.504 6.565 -5.776 1.00 84.56 92 PRO A N 1
ATOM 672 C CA . PRO A 1 92 ? 15.495 5.723 -6.439 1.00 84.56 92 PRO A CA 1
ATOM 673 C C . PRO A 1 92 ? 14.354 5.235 -5.521 1.00 84.56 92 PRO A C 1
ATOM 675 O O . PRO A 1 92 ? 14.585 4.912 -4.352 1.00 84.56 92 PRO A O 1
ATOM 678 N N . GLY A 1 93 ? 13.166 5.055 -6.104 1.00 88.81 93 GLY A N 1
ATOM 679 C CA . GLY A 1 93 ? 12.050 4.280 -5.554 1.00 88.81 93 GLY A CA 1
ATOM 680 C C . GLY A 1 93 ? 11.021 5.085 -4.773 1.00 88.81 93 GLY A C 1
ATOM 681 O O . GLY A 1 93 ? 10.800 6.257 -5.006 1.00 88.81 93 GLY A O 1
ATOM 682 N N . TYR A 1 94 ? 10.374 4.466 -3.791 1.00 90.75 94 TYR A N 1
ATOM 683 C CA . TYR A 1 94 ? 9.348 5.140 -2.999 1.00 90.75 94 TYR A CA 1
ATOM 684 C C . TYR A 1 94 ? 9.261 4.547 -1.596 1.00 90.75 94 TYR A C 1
ATOM 686 O O . TYR A 1 94 ? 9.715 3.427 -1.326 1.00 90.75 94 TYR A O 1
ATOM 694 N N . LYS A 1 95 ? 8.631 5.292 -0.689 1.00 90.44 95 LYS A N 1
ATOM 695 C CA . LYS A 1 95 ? 8.238 4.787 0.630 1.00 90.44 95 LYS A CA 1
ATOM 696 C C . LYS A 1 95 ? 6.766 5.075 0.898 1.00 90.44 95 LYS A C 1
ATOM 698 O O . LYS A 1 95 ? 6.246 6.120 0.508 1.00 90.44 95 LYS A O 1
ATOM 703 N N . CYS A 1 96 ? 6.121 4.156 1.604 1.00 93.06 96 CYS A N 1
ATOM 704 C CA . CYS A 1 96 ? 4.789 4.370 2.144 1.00 93.06 96 CYS A CA 1
ATOM 705 C C . CYS A 1 96 ? 4.902 4.918 3.566 1.00 93.06 96 CYS A C 1
ATOM 707 O O . CYS A 1 96 ? 5.581 4.344 4.416 1.00 93.06 96 CYS A O 1
ATOM 709 N N . ILE A 1 97 ? 4.239 6.040 3.819 1.00 94.00 97 ILE A N 1
ATOM 710 C CA . ILE A 1 97 ? 4.027 6.590 5.154 1.00 94.00 97 ILE A CA 1
ATOM 711 C C . ILE A 1 97 ? 2.667 6.084 5.617 1.00 94.00 97 ILE A C 1
ATOM 713 O O . ILE A 1 97 ? 1.647 6.491 5.068 1.00 94.00 97 ILE A O 1
ATOM 717 N N . CYS A 1 98 ? 2.659 5.177 6.587 1.00 95.94 98 CYS A N 1
ATOM 718 C CA . CYS A 1 98 ? 1.436 4.521 7.031 1.00 95.94 98 CYS A CA 1
ATOM 719 C C . CYS A 1 98 ? 0.530 5.450 7.831 1.00 95.94 98 CYS A C 1
ATOM 721 O O . CYS A 1 98 ? 1.006 6.287 8.604 1.00 95.94 98 CYS A O 1
ATOM 723 N N . ASP A 1 99 ? -0.776 5.280 7.634 1.00 95.88 99 ASP A N 1
ATOM 724 C CA . ASP A 1 99 ? -1.789 5.969 8.419 1.00 95.88 99 ASP A CA 1
ATOM 725 C C . ASP A 1 99 ? -1.756 5.488 9.883 1.00 95.88 99 ASP A C 1
ATOM 727 O O . ASP A 1 99 ? -1.134 4.482 10.234 1.00 95.88 99 ASP A O 1
ATOM 731 N N . THR A 1 100 ? -2.428 6.217 10.777 1.00 94.62 100 THR A N 1
ATOM 732 C CA . THR A 1 100 ? -2.544 5.790 12.184 1.00 94.62 100 THR A CA 1
ATOM 733 C C . THR A 1 100 ? -3.277 4.449 12.272 1.00 94.62 100 THR A C 1
ATOM 735 O O . THR A 1 100 ? -4.289 4.273 11.601 1.00 94.62 100 THR A O 1
ATOM 738 N N . GLY A 1 101 ? -2.770 3.526 13.097 1.00 93.50 101 GLY A N 1
ATOM 739 C CA . GLY A 1 101 ? -3.278 2.148 13.185 1.00 93.50 101 GLY A CA 1
ATOM 740 C C . GLY A 1 101 ? -2.593 1.168 12.225 1.00 93.50 101 GLY A C 1
ATOM 741 O O . GLY A 1 101 ? -2.923 -0.010 12.220 1.00 93.50 101 GLY A O 1
ATOM 742 N N . PHE A 1 102 ? -1.614 1.624 11.434 1.00 96.31 102 PHE A N 1
ATOM 743 C CA . PHE A 1 102 ? -0.860 0.787 10.501 1.00 96.31 102 PHE A CA 1
ATOM 744 C C . PHE A 1 102 ? 0.653 0.909 10.723 1.00 96.31 102 PHE A C 1
ATOM 746 O O . PHE A 1 102 ? 1.160 1.952 11.143 1.00 96.31 102 PHE A O 1
ATOM 753 N N . HIS A 1 103 ? 1.397 -0.149 10.406 1.00 93.19 103 HIS A N 1
ATOM 754 C CA . HIS A 1 103 ? 2.857 -0.189 10.454 1.00 93.19 103 HIS A CA 1
ATOM 755 C C . HIS A 1 103 ? 3.441 -0.712 9.131 1.00 93.19 103 HIS A C 1
ATOM 757 O O . HIS A 1 103 ? 2.791 -1.499 8.445 1.00 93.19 103 HIS A O 1
ATOM 763 N N . PRO A 1 104 ? 4.662 -0.309 8.742 1.00 92.44 104 PRO A N 1
ATOM 764 C CA . PRO A 1 104 ? 5.320 -0.879 7.569 1.00 92.44 104 PRO A CA 1
ATOM 765 C C . PRO A 1 104 ? 5.733 -2.338 7.826 1.00 92.44 104 PRO A C 1
ATOM 767 O O . PRO A 1 104 ? 6.246 -2.649 8.905 1.00 92.44 104 PRO A O 1
ATOM 770 N N . ASP A 1 105 ? 5.518 -3.219 6.848 1.00 89.38 105 ASP A N 1
ATOM 771 C CA . ASP A 1 105 ? 6.088 -4.574 6.813 1.00 89.38 105 ASP A CA 1
ATOM 772 C C . ASP A 1 105 ? 7.525 -4.589 6.253 1.00 89.38 105 ASP A C 1
ATOM 774 O O . ASP A 1 105 ? 8.130 -3.534 6.040 1.00 89.38 105 ASP A O 1
ATOM 778 N N . ASP A 1 106 ? 8.092 -5.781 6.036 1.00 87.25 106 ASP A N 1
ATOM 779 C CA . ASP A 1 106 ? 9.449 -5.953 5.489 1.00 87.25 106 ASP A CA 1
ATOM 780 C C . ASP A 1 106 ? 9.599 -5.355 4.077 1.00 87.25 106 ASP A C 1
ATOM 782 O O . ASP A 1 106 ? 10.677 -4.885 3.706 1.00 87.25 106 ASP A O 1
ATOM 786 N N . ASP A 1 107 ? 8.505 -5.310 3.314 1.00 82.50 107 ASP A N 1
ATOM 787 C CA . ASP A 1 107 ? 8.428 -4.661 2.008 1.00 82.50 107 ASP A CA 1
ATOM 788 C C . ASP A 1 107 ? 8.134 -3.149 2.143 1.00 82.50 107 ASP A C 1
ATOM 790 O O . ASP A 1 107 ? 8.170 -2.386 1.177 1.00 82.50 107 ASP A O 1
ATOM 794 N N . GLY A 1 108 ? 7.884 -2.640 3.348 1.00 85.38 108 GLY A N 1
ATOM 795 C CA . GLY A 1 108 ? 7.510 -1.248 3.585 1.00 85.38 108 GLY A CA 1
ATOM 796 C C . GLY A 1 108 ? 6.118 -0.901 3.051 1.00 85.38 108 GLY A C 1
ATOM 797 O O . GLY A 1 108 ? 5.879 0.257 2.698 1.00 85.38 108 GLY A O 1
ATOM 798 N N . ILE A 1 109 ? 5.231 -1.895 2.951 1.00 87.00 109 ILE A N 1
ATOM 799 C CA . ILE A 1 109 ? 3.793 -1.749 2.710 1.00 87.00 109 ILE A CA 1
ATOM 800 C C . ILE A 1 109 ? 3.095 -1.641 4.067 1.00 87.00 109 ILE A C 1
ATOM 802 O O . ILE A 1 109 ? 3.478 -2.293 5.036 1.00 87.00 109 ILE A O 1
ATOM 806 N N . CYS A 1 110 ? 2.064 -0.806 4.155 1.00 92.56 110 CYS A N 1
ATOM 807 C CA . CYS A 1 110 ? 1.359 -0.586 5.410 1.00 92.56 110 CYS A CA 1
ATOM 808 C C . CYS A 1 110 ? 0.412 -1.744 5.724 1.00 92.56 110 CYS A C 1
ATOM 810 O O . CYS A 1 110 ? -0.510 -2.055 4.966 1.00 92.56 110 CYS A O 1
ATOM 812 N N . ARG A 1 111 ? 0.667 -2.387 6.860 1.00 92.88 111 ARG A N 1
ATOM 813 C CA . ARG A 1 111 ? -0.124 -3.467 7.438 1.00 92.88 111 ARG A CA 1
ATOM 814 C C . ARG A 1 111 ? -0.812 -2.985 8.696 1.00 92.88 111 ARG A C 1
ATOM 816 O O . ARG A 1 111 ? -0.301 -2.128 9.407 1.00 92.88 111 ARG A O 1
ATOM 823 N N . ASP A 1 112 ? -1.992 -3.531 8.914 1.00 95.81 112 ASP A N 1
ATOM 824 C CA . ASP A 1 112 ? -2.790 -3.276 10.100 1.00 95.81 112 ASP A CA 1
ATOM 825 C C . ASP A 1 112 ? -2.019 -3.658 11.371 1.00 95.81 112 ASP A C 1
ATOM 827 O O . ASP A 1 112 ? -1.351 -4.696 11.403 1.00 95.81 112 ASP A O 1
ATOM 831 N N . ILE A 1 113 ? -2.075 -2.804 12.391 1.00 94.12 113 ILE A N 1
ATOM 832 C CA . ILE A 1 113 ? -1.530 -3.116 13.710 1.00 94.12 113 ILE A CA 1
ATOM 833 C C . ILE A 1 113 ? -2.591 -3.906 14.464 1.00 94.12 113 ILE A C 1
ATOM 835 O O . ILE A 1 113 ? -3.613 -3.346 14.824 1.00 94.12 113 ILE A O 1
ATOM 839 N N . ASP A 1 114 ? -2.322 -5.172 14.780 1.00 93.88 114 ASP A N 1
ATOM 840 C CA . ASP A 1 114 ? -3.232 -5.932 15.636 1.00 93.88 114 ASP A CA 1
ATOM 841 C C . ASP A 1 114 ? -3.038 -5.538 17.108 1.00 93.88 114 ASP A C 1
ATOM 843 O O . ASP A 1 114 ? -2.168 -6.062 17.818 1.00 93.88 114 ASP A O 1
ATOM 847 N N . GLU A 1 115 ? -3.834 -4.578 17.588 1.00 91.94 115 GLU A N 1
ATOM 848 C CA . GLU A 1 115 ? -3.720 -4.110 18.970 1.00 91.94 115 GLU A CA 1
ATOM 849 C C . GLU A 1 115 ? -4.103 -5.194 19.990 1.00 91.94 115 GLU A C 1
ATOM 851 O O . GLU A 1 115 ? -3.595 -5.180 21.119 1.00 91.94 115 GLU A O 1
ATOM 856 N N . CYS A 1 116 ? -4.943 -6.160 19.593 1.00 91.19 116 CYS A N 1
ATOM 857 C CA . CYS A 1 116 ? -5.349 -7.279 20.442 1.00 91.19 116 CYS A CA 1
ATOM 858 C C . CYS A 1 116 ? -4.186 -8.244 20.712 1.00 91.19 116 CYS A C 1
ATOM 860 O O . CYS A 1 116 ? -4.068 -8.764 21.825 1.00 91.19 116 CYS A O 1
ATOM 862 N N . ASP A 1 117 ? -3.313 -8.451 19.725 1.00 90.69 117 ASP A N 1
ATOM 863 C CA . ASP A 1 117 ? -2.100 -9.258 19.879 1.00 90.69 117 ASP A CA 1
ATOM 864 C C . ASP A 1 117 ? -0.988 -8.497 20.616 1.00 90.69 117 ASP A C 1
ATOM 866 O O . ASP A 1 117 ? -0.233 -9.090 21.396 1.00 90.69 117 ASP A O 1
ATOM 870 N N . MET A 1 118 ? -0.888 -7.179 20.414 1.00 83.88 118 MET A N 1
ATOM 871 C CA . MET A 1 118 ? 0.159 -6.365 21.035 1.00 83.88 118 MET A CA 1
ATOM 872 C C . MET A 1 118 ? -0.019 -6.192 22.546 1.00 83.88 118 MET A C 1
ATOM 874 O O . MET A 1 118 ? 0.973 -6.243 23.282 1.00 83.88 118 MET A O 1
ATOM 878 N N . HIS A 1 119 ? -1.247 -5.983 23.037 1.00 77.25 119 HIS A N 1
ATOM 879 C CA . HIS A 1 119 ? -1.481 -5.877 24.478 1.00 77.25 119 HIS A CA 1
ATOM 880 C C . HIS A 1 119 ? -2.751 -6.602 24.926 1.00 77.25 119 HIS A C 1
ATOM 882 O O . HIS A 1 119 ? -3.869 -6.130 24.744 1.00 77.25 119 HIS A O 1
ATOM 888 N N . GLN A 1 120 ? -2.558 -7.677 25.692 1.00 69.81 120 GLN A N 1
ATOM 889 C CA . GLN A 1 120 ? -3.641 -8.460 26.305 1.00 69.81 120 GLN A CA 1
ATOM 890 C C . GLN A 1 120 ? -4.531 -7.663 27.277 1.00 69.81 120 GLN A C 1
ATOM 892 O O . GLN A 1 120 ? -5.567 -8.164 27.704 1.00 69.81 120 GLN A O 1
ATOM 897 N N . SER A 1 121 ? -4.121 -6.455 27.681 1.00 76.88 121 SER A N 1
ATOM 898 C CA . SER A 1 121 ? -4.891 -5.583 28.572 1.00 76.88 121 SER A CA 1
ATOM 899 C C . SER A 1 121 ? -5.879 -4.664 27.847 1.00 76.88 121 SER A C 1
ATOM 901 O O . SER A 1 121 ? -6.719 -4.066 28.523 1.00 76.88 121 SER A O 1
ATOM 903 N N . TYR A 1 122 ? -5.801 -4.541 26.513 1.00 78.56 122 TYR A N 1
ATOM 904 C CA . TYR A 1 122 ? -6.840 -3.854 25.745 1.00 78.56 122 TYR A CA 1
ATOM 905 C C . TYR A 1 122 ? -8.157 -4.624 25.918 1.00 78.56 122 TYR A C 1
ATOM 907 O O . TYR A 1 122 ? -8.206 -5.836 25.715 1.00 78.56 122 TYR A O 1
ATOM 915 N N . CYS A 1 123 ? -9.225 -3.921 26.310 1.00 87.12 123 CYS A N 1
ATOM 916 C CA . CYS A 1 123 ? -10.545 -4.493 26.613 1.00 87.12 123 CYS A CA 1
ATOM 917 C C . CYS A 1 123 ? -10.608 -5.319 27.911 1.00 87.12 123 CYS A C 1
ATOM 919 O O . CYS A 1 123 ? -11.107 -6.448 27.921 1.00 87.12 123 CYS A O 1
ATOM 921 N N . THR A 1 124 ? -10.159 -4.765 29.040 1.00 90.31 124 THR A N 1
ATOM 922 C CA . THR A 1 124 ? -10.278 -5.456 30.336 1.00 90.31 124 THR A CA 1
ATOM 923 C C . THR A 1 124 ? -11.748 -5.779 30.644 1.00 90.31 124 THR A C 1
ATOM 925 O O . THR A 1 124 ? -12.611 -4.907 30.596 1.00 90.31 124 THR A O 1
ATOM 928 N N . GLY A 1 125 ? -12.055 -7.042 30.952 1.00 88.81 125 GLY A N 1
ATOM 929 C CA . GLY A 1 125 ? -13.431 -7.492 31.207 1.00 88.81 125 GLY A CA 1
ATOM 930 C C . GLY A 1 125 ? -14.284 -7.729 29.952 1.00 88.81 125 GLY A C 1
ATOM 931 O O . GLY A 1 125 ? -15.461 -8.052 30.087 1.00 88.81 125 GLY A O 1
ATOM 932 N N . GLY A 1 126 ? -13.710 -7.615 28.750 1.00 90.31 126 GLY A N 1
ATOM 933 C CA . GLY A 1 126 ? -14.369 -7.917 27.478 1.00 90.31 126 GLY A CA 1
ATOM 934 C C . GLY A 1 126 ? -13.500 -8.736 26.528 1.00 90.31 126 GLY A C 1
ATOM 935 O O . GLY A 1 126 ? -12.457 -9.265 26.906 1.00 90.31 126 GLY A O 1
ATOM 936 N N . GLN A 1 127 ? -13.956 -8.862 25.282 1.00 91.19 127 GLN A N 1
ATOM 937 C CA . GLN A 1 127 ? -13.218 -9.509 24.199 1.00 91.19 127 GLN A CA 1
ATOM 938 C C . GLN A 1 127 ? -12.721 -8.461 23.202 1.00 91.19 127 GLN A C 1
ATOM 940 O O . GLN A 1 127 ? -13.523 -7.743 22.607 1.00 91.19 127 GLN A O 1
ATOM 945 N N . CYS A 1 128 ? -11.409 -8.411 22.982 1.00 92.62 128 CYS A N 1
ATOM 946 C CA . CYS A 1 128 ? -10.821 -7.604 21.918 1.00 92.62 128 CYS A CA 1
ATOM 947 C C . CYS A 1 128 ? -11.092 -8.238 20.547 1.00 92.62 128 CYS A C 1
ATOM 949 O O . CYS A 1 128 ? -10.989 -9.458 20.382 1.00 92.62 128 CYS A O 1
ATOM 951 N N . ARG A 1 129 ? -11.463 -7.415 19.565 1.00 93.00 129 ARG A N 1
ATOM 952 C CA . ARG A 1 129 ? -11.587 -7.791 18.156 1.00 93.00 129 ARG A CA 1
ATOM 953 C C . ARG A 1 129 ? -10.837 -6.778 17.304 1.00 93.00 129 ARG A C 1
ATOM 955 O O . ARG A 1 129 ? -11.246 -5.621 17.243 1.00 93.00 129 ARG A O 1
ATOM 962 N N . ASN A 1 130 ? -9.795 -7.238 16.627 1.00 93.56 130 ASN A N 1
ATOM 963 C CA . ASN A 1 130 ? -9.036 -6.408 15.708 1.00 93.56 130 ASN A CA 1
ATOM 964 C C . ASN A 1 130 ? -9.885 -6.022 14.478 1.00 93.56 130 ASN A C 1
ATOM 966 O O . ASN A 1 130 ? -10.738 -6.798 14.022 1.00 93.56 130 ASN A O 1
ATOM 970 N N . THR A 1 131 ? -9.686 -4.814 13.965 1.00 93.25 131 THR A N 1
ATOM 971 C CA . THR A 1 131 ? -10.362 -4.247 12.793 1.00 93.25 131 THR A CA 1
ATOM 972 C C . THR A 1 131 ? -9.359 -3.462 11.943 1.00 93.25 131 THR A C 1
ATOM 974 O O . THR A 1 131 ? -8.313 -3.069 12.414 1.00 93.25 131 THR A O 1
ATOM 977 N N . MET A 1 132 ? -9.656 -3.186 10.672 1.00 93.88 132 MET A N 1
ATOM 978 C CA . MET A 1 132 ? -8.696 -2.440 9.843 1.00 93.88 132 MET A CA 1
ATOM 979 C C . MET A 1 132 ? -8.478 -1.012 10.379 1.00 93.88 132 MET A C 1
ATOM 981 O O . MET A 1 132 ? -9.393 -0.186 10.331 1.00 93.88 132 MET A O 1
ATOM 985 N N . GLY A 1 133 ? -7.258 -0.729 10.827 1.00 93.25 133 GLY A N 1
ATOM 986 C CA . GLY A 1 133 ? -6.774 0.533 11.377 1.00 93.25 133 GLY A CA 1
ATOM 987 C C . GLY A 1 133 ? -7.138 0.788 12.840 1.00 93.25 133 GLY A C 1
ATOM 988 O O . GLY A 1 133 ? -6.957 1.919 13.298 1.00 93.25 133 GLY A O 1
ATOM 989 N N . SER A 1 134 ? -7.732 -0.183 13.543 1.00 92.31 134 SER A N 1
ATOM 990 C CA . SER A 1 134 ? -8.148 -0.033 14.944 1.00 92.31 134 SER A CA 1
ATOM 991 C C . SER A 1 134 ? -8.603 -1.359 15.560 1.00 92.31 134 SER A C 1
ATOM 993 O O . SER A 1 134 ? -8.667 -2.387 14.909 1.00 92.31 134 SER A O 1
ATOM 995 N N . PHE A 1 135 ? -9.157 -1.327 16.765 1.00 92.00 135 PHE A N 1
ATOM 996 C CA . PHE A 1 135 ? -9.808 -2.478 17.380 1.00 92.00 135 PHE A CA 1
ATOM 997 C C . PHE A 1 135 ? -11.148 -2.089 17.999 1.00 92.00 135 PHE A C 1
ATOM 999 O O . PHE A 1 135 ? -11.453 -0.922 18.255 1.00 92.00 135 PHE A O 1
ATOM 1006 N N . THR A 1 136 ? -11.973 -3.093 18.277 1.00 90.50 136 THR A N 1
ATOM 1007 C CA . THR A 1 136 ? -13.217 -2.928 19.024 1.00 90.50 136 THR A CA 1
ATOM 1008 C C . THR A 1 136 ? -13.283 -3.891 20.200 1.00 90.50 136 THR A C 1
ATOM 1010 O O . THR A 1 136 ? -12.896 -5.056 20.103 1.00 90.50 136 THR A O 1
ATOM 1013 N N . CYS A 1 137 ? -13.799 -3.404 21.325 1.00 91.25 137 CYS A N 1
ATOM 1014 C CA 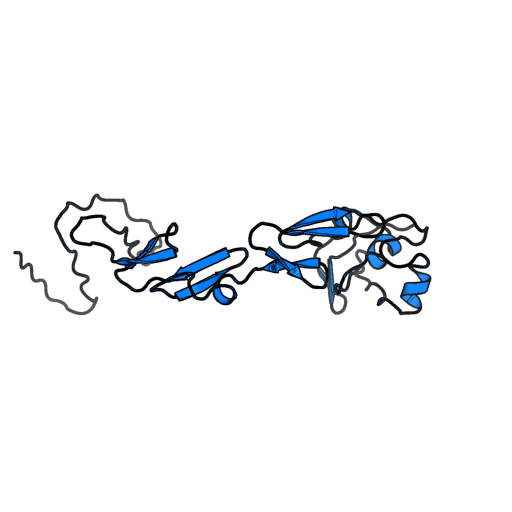. CYS A 1 137 ? -14.043 -4.213 22.508 1.00 91.25 137 CYS A CA 1
ATOM 1015 C C . CYS A 1 137 ? -15.497 -4.673 22.542 1.00 91.25 137 CYS A C 1
ATOM 1017 O O . CYS A 1 137 ? -16.424 -3.868 22.631 1.00 91.25 137 CYS A O 1
ATOM 1019 N N . VAL A 1 138 ? -15.697 -5.987 22.528 1.00 91.62 138 VAL A N 1
ATOM 1020 C CA . VAL A 1 138 ? -17.003 -6.604 22.744 1.00 91.62 138 VAL A CA 1
ATOM 1021 C C . VAL A 1 138 ? -17.168 -6.864 24.235 1.00 91.62 138 VAL A C 1
ATOM 1023 O O . VAL A 1 138 ? -16.574 -7.788 24.795 1.00 91.62 138 VAL A O 1
ATOM 1026 N N . CYS A 1 139 ? -17.969 -6.022 24.876 1.00 91.06 139 CYS A N 1
ATOM 1027 C CA . CYS A 1 139 ? -18.278 -6.136 26.292 1.00 91.06 139 CYS A CA 1
ATOM 1028 C C . CYS A 1 139 ? -19.427 -7.135 26.550 1.00 91.06 139 CYS A C 1
ATOM 1030 O O . CYS A 1 139 ? -20.352 -7.228 25.736 1.00 91.06 139 CYS A O 1
ATOM 1032 N N . PRO A 1 140 ? -19.390 -7.898 27.659 1.00 91.38 140 PRO A N 1
ATOM 1033 C CA . PRO A 1 140 ? -20.492 -8.762 28.078 1.00 91.38 140 PRO A CA 1
ATOM 1034 C C . PRO A 1 140 ? -21.811 -8.001 28.275 1.00 91.38 140 PRO A C 1
ATOM 1036 O O . PRO A 1 140 ? -21.826 -6.797 28.532 1.00 91.38 140 PRO A O 1
ATOM 1039 N N . ALA A 1 141 ? -22.934 -8.720 28.214 1.00 87.44 141 ALA A N 1
ATOM 1040 C CA . ALA A 1 141 ? -24.246 -8.143 28.506 1.00 87.44 141 ALA A CA 1
ATOM 1041 C C . ALA A 1 141 ? -24.281 -7.523 29.917 1.00 87.44 141 ALA A C 1
ATOM 1043 O O . ALA A 1 141 ? -23.780 -8.131 30.861 1.00 87.44 141 ALA A O 1
ATOM 1044 N N . GLY A 1 142 ? -24.875 -6.332 30.040 1.00 84.19 142 GLY A N 1
ATOM 1045 C CA . GLY A 1 142 ? -24.877 -5.544 31.282 1.00 84.19 142 GLY A CA 1
ATOM 1046 C C . GLY A 1 142 ? -23.638 -4.663 31.472 1.00 84.19 142 GLY A C 1
ATOM 1047 O O . GLY A 1 142 ? -23.534 -3.970 32.469 1.00 84.19 142 GLY A O 1
ATOM 1048 N N . THR A 1 143 ? -22.697 -4.643 30.519 1.00 86.81 143 THR A N 1
ATOM 1049 C CA . THR A 1 143 ? -21.492 -3.802 30.603 1.00 86.81 143 THR A CA 1
ATOM 1050 C C . THR A 1 143 ? -21.313 -2.939 29.351 1.00 86.81 143 THR A C 1
ATOM 1052 O O . THR A 1 143 ? -21.762 -3.303 28.261 1.00 86.81 143 THR A O 1
ATOM 1055 N N . ARG A 1 144 ? -20.658 -1.783 29.491 1.00 87.75 144 ARG A N 1
ATOM 1056 C CA . ARG A 1 144 ? -20.304 -0.862 28.402 1.00 87.75 144 ARG A CA 1
ATOM 1057 C C . ARG A 1 144 ? -18.805 -0.592 28.373 1.00 87.75 144 ARG A C 1
ATOM 1059 O O . ARG A 1 144 ? -18.151 -0.575 29.412 1.00 87.75 144 ARG A O 1
ATOM 1066 N N . PHE A 1 145 ? -18.265 -0.369 27.179 1.00 89.31 145 PHE A N 1
ATOM 1067 C CA . PHE A 1 145 ? -16.852 -0.048 27.011 1.00 89.31 145 PHE A CA 1
ATOM 1068 C C . PHE A 1 145 ? -16.568 1.405 27.411 1.00 89.31 145 PHE A C 1
ATOM 1070 O O . PHE A 1 145 ? -17.222 2.317 26.907 1.00 89.31 145 PHE A O 1
ATOM 1077 N N . GLU A 1 146 ? -15.582 1.609 28.283 1.00 89.25 146 GLU A N 1
ATOM 1078 C CA . GLU A 1 146 ? -15.027 2.920 28.622 1.00 89.25 146 GLU A CA 1
ATOM 1079 C C . GLU A 1 146 ? -13.674 3.103 27.919 1.00 89.25 146 GLU A C 1
ATOM 1081 O O . GLU A 1 146 ? -12.716 2.409 28.273 1.00 89.25 146 GLU A O 1
ATOM 1086 N N . PRO A 1 147 ? -13.556 4.013 26.935 1.00 85.62 147 PRO A N 1
ATOM 1087 C CA . PRO A 1 147 ? -12.353 4.139 26.110 1.00 85.62 147 PRO A CA 1
ATOM 1088 C C . PRO A 1 147 ? -11.139 4.688 26.871 1.00 85.62 147 PRO A C 1
ATOM 1090 O O . PRO A 1 147 ? -10.017 4.285 26.572 1.00 85.62 147 PRO A O 1
ATOM 1093 N N . ASP A 1 148 ? -11.345 5.558 27.867 1.00 86.50 148 ASP A N 1
ATOM 1094 C CA . ASP A 1 148 ? -10.255 6.187 28.632 1.00 86.50 148 ASP A CA 1
ATOM 1095 C C . ASP A 1 148 ? -9.468 5.175 29.478 1.00 86.50 148 ASP A C 1
ATOM 1097 O O . ASP A 1 148 ? -8.256 5.291 29.654 1.00 86.50 148 ASP A O 1
ATOM 1101 N N . GLU A 1 149 ? -10.164 4.163 29.994 1.00 85.44 149 GLU A N 1
ATOM 1102 C CA . GLU A 1 149 ? -9.599 3.108 30.843 1.00 85.44 149 GLU A CA 1
ATOM 1103 C C . GLU A 1 149 ? -9.513 1.755 30.132 1.00 85.44 149 GLU A C 1
ATOM 1105 O O . GLU A 1 149 ? -8.975 0.797 30.686 1.00 85.44 149 GLU A O 1
ATOM 1110 N N . GLN A 1 150 ? -10.051 1.676 28.913 1.00 88.81 150 GLN A N 1
ATOM 1111 C CA . GLN A 1 150 ? -10.080 0.489 28.061 1.00 88.81 150 GLN A CA 1
ATOM 1112 C C . GLN A 1 150 ? -10.665 -0.743 28.766 1.00 88.81 150 GLN A C 1
ATOM 1114 O O . GLN A 1 150 ? -10.184 -1.871 28.615 1.00 88.81 150 GLN A O 1
ATOM 1119 N N . ILE A 1 151 ? -11.726 -0.523 29.539 1.00 90.06 151 ILE A N 1
ATOM 1120 C CA . ILE A 1 151 ? -12.370 -1.520 30.393 1.00 90.06 151 ILE A CA 1
ATOM 1121 C C . ILE A 1 151 ? -13.867 -1.584 30.092 1.00 90.06 151 ILE A C 1
ATOM 1123 O O . ILE A 1 151 ? -14.504 -0.577 29.790 1.00 90.06 151 ILE A O 1
ATOM 1127 N N . CYS A 1 152 ? -14.443 -2.776 30.189 1.00 90.94 152 CYS A N 1
ATOM 1128 C CA . CYS A 1 152 ? -15.887 -2.952 30.224 1.00 90.94 152 CYS A CA 1
ATOM 1129 C C . CYS A 1 152 ? -16.380 -2.681 31.649 1.00 90.94 152 CYS A C 1
ATOM 1131 O O . CYS A 1 152 ? -16.107 -3.461 32.563 1.00 90.94 152 CYS A O 1
ATOM 1133 N N . ARG A 1 153 ? -17.083 -1.563 31.844 1.00 90.00 153 ARG A N 1
ATOM 1134 C CA . ARG A 1 153 ? -17.715 -1.215 33.120 1.00 90.00 153 ARG A CA 1
ATOM 1135 C C . ARG A 1 153 ? -19.162 -1.670 33.146 1.00 90.00 153 ARG A C 1
ATOM 1137 O O . ARG A 1 153 ? -19.848 -1.611 32.130 1.00 90.00 153 ARG A O 1
ATOM 1144 N N . ASP A 1 154 ? -19.609 -2.095 34.317 1.00 87.06 154 ASP A N 1
ATOM 1145 C CA . ASP A 1 154 ? -21.013 -2.393 34.581 1.00 87.06 154 ASP A CA 1
ATOM 1146 C C . ASP A 1 154 ? -21.885 -1.173 34.262 1.00 87.06 154 ASP A C 1
ATOM 1148 O O . ASP A 1 154 ? -21.508 -0.028 34.540 1.00 87.06 154 ASP A O 1
ATOM 1152 N N . ILE A 1 155 ? -23.009 -1.415 33.598 1.00 84.38 155 ILE A N 1
ATOM 1153 C CA . ILE A 1 155 ? -23.998 -0.385 33.322 1.00 84.38 155 ILE A CA 1
ATOM 1154 C C . ILE A 1 155 ? -24.841 -0.273 34.577 1.00 84.38 155 ILE A C 1
ATOM 1156 O O . ILE A 1 155 ? -25.534 -1.215 34.923 1.00 84.38 155 ILE A O 1
ATOM 1160 N N . ASP A 1 156 ? -24.825 0.882 35.233 1.00 80.56 156 ASP A N 1
ATOM 1161 C CA . ASP A 1 156 ? -25.715 1.090 36.366 1.00 80.56 156 ASP A CA 1
ATOM 1162 C C . ASP A 1 156 ? -27.144 1.342 35.864 1.00 80.56 156 ASP A C 1
ATOM 1164 O O . ASP A 1 156 ? -27.541 2.469 35.550 1.00 80.56 156 ASP A O 1
ATOM 1168 N N . GLU A 1 157 ? -27.940 0.277 35.768 1.00 77.00 157 GLU A N 1
ATOM 1169 C CA . GLU A 1 157 ? -29.342 0.392 35.370 1.00 77.00 157 GLU A CA 1
ATOM 1170 C C . GLU A 1 157 ? -30.211 1.069 36.447 1.00 77.00 157 GLU A C 1
ATOM 1172 O O . GLU A 1 157 ? -31.362 1.422 36.171 1.00 77.00 157 GLU A O 1
ATOM 1177 N N . CYS A 1 158 ? -29.679 1.275 37.659 1.00 78.12 158 CYS A N 1
ATOM 1178 C CA . CYS A 1 158 ? -30.345 1.969 38.760 1.00 78.12 158 CYS A CA 1
ATOM 1179 C C . CYS A 1 158 ? -30.102 3.488 38.731 1.00 78.12 158 CYS A C 1
ATOM 1181 O O . CYS A 1 158 ? -30.940 4.235 39.242 1.00 78.12 158 CYS A O 1
ATOM 1183 N N . GLU A 1 159 ? -29.015 3.954 38.106 1.00 67.88 159 GLU A N 1
ATOM 1184 C CA . GLU A 1 159 ? -28.711 5.385 37.927 1.00 67.88 159 GLU A CA 1
ATOM 1185 C C . GLU A 1 159 ? -29.320 6.007 36.656 1.00 67.88 159 GLU A C 1
ATOM 1187 O O . GLU A 1 159 ? -29.257 7.221 36.457 1.00 67.88 159 GLU A O 1
ATOM 1192 N N . GLY A 1 160 ? -30.054 5.218 35.862 1.00 56.19 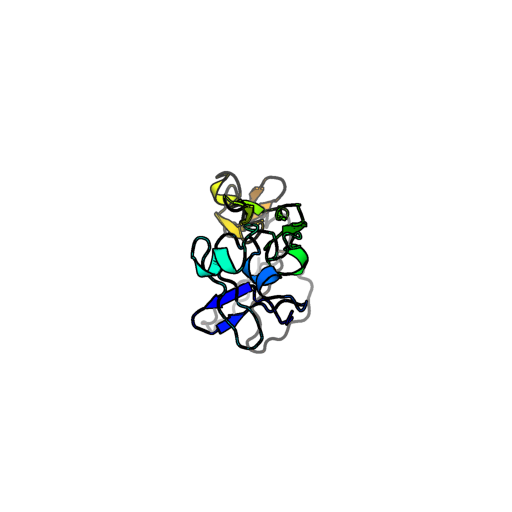160 GLY A N 1
ATOM 1193 C CA . GLY A 1 160 ? -31.065 5.744 34.941 1.00 56.19 160 GLY A CA 1
ATOM 1194 C C . GLY A 1 160 ? -30.554 6.299 33.609 1.00 56.19 160 GLY A C 1
ATOM 1195 O O . GLY A 1 160 ? -31.259 7.096 32.984 1.00 56.19 160 GLY A O 1
ATOM 1196 N N . GLU A 1 161 ? -29.397 5.859 33.116 1.00 49.75 161 GLU A N 1
ATOM 1197 C CA . GLU A 1 161 ? -29.026 6.079 31.713 1.00 49.75 161 GLU A CA 1
ATOM 1198 C C . GLU A 1 161 ? -29.667 5.001 30.828 1.00 49.75 161 GLU A C 1
ATOM 1200 O O . GLU A 1 161 ? -29.243 3.850 30.745 1.00 49.75 161 GLU A O 1
ATOM 1205 N N . VAL A 1 162 ? -30.764 5.386 30.180 1.00 52.28 162 VAL A N 1
ATOM 1206 C CA . VAL A 1 162 ? -31.510 4.548 29.241 1.00 52.28 162 VAL A CA 1
ATOM 1207 C C . VAL A 1 162 ? -30.620 4.184 28.048 1.00 52.28 162 VAL A C 1
ATOM 1209 O O . VAL A 1 162 ? -30.321 5.027 27.203 1.00 52.28 162 VAL A O 1
ATOM 1212 N N . ILE A 1 163 ? -30.263 2.905 27.926 1.00 54.03 163 ILE A N 1
ATOM 1213 C CA . ILE A 1 163 ? -29.699 2.350 26.692 1.00 54.03 163 ILE A CA 1
ATOM 1214 C C . ILE A 1 163 ? -30.779 2.439 25.607 1.00 54.03 163 ILE A C 1
ATOM 1216 O O . ILE A 1 163 ? -31.861 1.859 25.742 1.00 54.03 163 ILE A O 1
ATOM 1220 N N . PHE A 1 164 ? -30.489 3.135 24.506 1.00 42.81 164 PHE A N 1
ATOM 1221 C CA . PHE A 1 164 ? -31.293 3.043 23.291 1.00 42.81 164 PHE A CA 1
ATOM 1222 C C . PHE A 1 164 ? -31.173 1.624 22.737 1.00 42.81 164 PHE A C 1
ATOM 1224 O O . PHE A 1 164 ? -30.275 1.312 21.959 1.00 42.81 164 PHE A O 1
ATOM 1231 N N . ILE A 1 165 ? -32.090 0.747 23.136 1.00 49.34 165 ILE A N 1
ATOM 1232 C CA . ILE A 1 165 ? -32.301 -0.501 22.417 1.00 49.34 165 ILE A CA 1
ATOM 1233 C C . ILE A 1 165 ? -32.910 -0.083 21.080 1.00 49.34 165 ILE A C 1
ATOM 1235 O O . ILE A 1 165 ? -34.083 0.297 21.018 1.00 49.34 165 ILE A O 1
ATOM 1239 N N . VAL A 1 166 ? -32.119 -0.119 20.009 1.00 42.34 166 VAL A N 1
ATOM 1240 C CA . VAL A 1 166 ? -32.683 -0.283 18.670 1.00 42.34 166 VAL A CA 1
ATOM 1241 C C . VAL A 1 166 ? -33.448 -1.601 18.715 1.00 42.34 166 VAL A C 1
ATOM 1243 O O . VAL A 1 166 ? -32.868 -2.675 18.614 1.00 42.34 166 VAL A O 1
ATOM 1246 N N . ARG A 1 167 ? -34.753 -1.535 19.008 1.00 47.34 167 ARG A N 1
ATOM 1247 C CA . ARG A 1 167 ? -35.633 -2.682 18.806 1.00 47.34 167 ARG A CA 1
ATOM 1248 C C . ARG A 1 167 ? -35.508 -3.021 17.331 1.00 47.34 167 ARG A C 1
ATOM 1250 O O . ARG A 1 167 ? -35.616 -2.114 16.505 1.00 47.34 167 ARG A O 1
ATOM 1257 N N . ASP A 1 168 ? -35.217 -4.286 17.055 1.00 46.94 168 ASP A N 1
ATOM 1258 C CA . ASP A 1 168 ? -35.158 -4.845 15.713 1.00 46.94 168 ASP A CA 1
ATOM 1259 C C . ASP A 1 168 ? -36.239 -4.224 14.818 1.00 46.94 168 ASP A C 1
ATOM 1261 O O . ASP A 1 168 ? -37.381 -4.025 15.249 1.00 46.94 168 ASP A O 1
ATOM 1265 N N . TYR A 1 169 ? -35.841 -3.874 13.594 1.00 44.41 169 TYR A N 1
ATOM 1266 C CA . TYR A 1 169 ? -36.734 -3.431 12.528 1.00 44.41 169 TYR A CA 1
ATOM 1267 C C . TYR A 1 169 ? -38.027 -4.271 12.533 1.00 44.41 169 TYR A C 1
ATOM 1269 O O . TYR A 1 169 ? -37.956 -5.499 12.562 1.00 44.41 169 TYR A O 1
ATOM 1277 N N . ASP A 1 170 ? -39.206 -3.630 12.475 1.00 47.50 170 ASP A N 1
ATOM 1278 C CA . ASP A 1 170 ? -40.432 -4.337 12.058 1.00 47.50 170 ASP A CA 1
ATOM 1279 C C . ASP A 1 170 ? -40.153 -4.987 10.688 1.00 47.50 170 ASP A C 1
ATOM 1281 O O . ASP A 1 170 ? -39.391 -4.423 9.897 1.00 47.50 170 ASP A O 1
ATOM 1285 N N . ASP A 1 171 ? -40.802 -6.110 10.364 1.00 51.12 171 ASP A N 1
ATOM 1286 C CA . ASP A 1 171 ? -40.647 -6.904 9.121 1.00 51.12 171 ASP A CA 1
ATOM 1287 C C . ASP A 1 171 ? -40.953 -6.113 7.816 1.00 51.12 171 ASP A C 1
ATOM 1289 O O . ASP A 1 171 ? -41.055 -6.669 6.721 1.00 51.12 171 ASP A O 1
ATOM 1293 N N . ARG A 1 172 ? -41.126 -4.791 7.920 1.00 59.75 172 ARG A N 1
ATOM 1294 C CA . ARG A 1 172 ? -41.377 -3.816 6.853 1.00 59.75 172 ARG A CA 1
ATOM 1295 C C . ARG A 1 172 ? -40.288 -2.748 6.695 1.00 59.75 172 ARG A C 1
ATOM 1297 O O . ARG A 1 172 ? -40.366 -1.982 5.742 1.00 59.75 172 ARG A O 1
ATOM 1304 N N . GLY A 1 173 ? -39.270 -2.704 7.558 1.00 46.06 173 GLY A N 1
ATOM 1305 C CA . GLY A 1 173 ? -38.107 -1.826 7.370 1.00 46.06 173 GLY A CA 1
ATOM 1306 C C . GLY A 1 173 ? -38.295 -0.351 7.763 1.00 46.06 173 GLY A C 1
ATOM 1307 O O . GLY A 1 173 ? -37.406 0.453 7.497 1.00 46.06 173 GLY A O 1
ATOM 1308 N N . ASP A 1 174 ? -39.409 0.022 8.397 1.00 46.03 174 ASP A N 1
ATOM 1309 C CA . ASP A 1 174 ? -39.674 1.411 8.795 1.00 46.03 174 ASP A CA 1
ATOM 1310 C C . ASP A 1 174 ? -39.123 1.736 10.197 1.00 46.03 174 ASP A C 1
ATOM 1312 O O . ASP A 1 174 ? -39.301 0.973 11.149 1.00 46.03 174 ASP A O 1
ATOM 1316 N N . ILE A 1 175 ? -38.495 2.910 10.342 1.00 48.56 175 ILE A N 1
ATOM 1317 C CA . ILE A 1 175 ? -38.026 3.454 11.629 1.00 48.56 175 ILE A CA 1
ATOM 1318 C C . ILE A 1 175 ? -39.246 3.984 12.411 1.00 48.56 175 ILE A C 1
ATOM 1320 O O . ILE A 1 175 ? -39.889 4.929 11.942 1.00 48.56 175 ILE A O 1
ATOM 1324 N N . PRO A 1 176 ? -39.594 3.439 13.594 1.00 47.38 176 PRO A N 1
ATOM 1325 C CA . PRO A 1 176 ? -40.722 3.948 14.368 1.00 47.38 176 PRO A CA 1
ATOM 1326 C C . PRO A 1 176 ? -40.432 5.354 14.928 1.00 47.38 176 PRO A C 1
ATOM 1328 O O . PRO A 1 176 ? -39.280 5.682 15.223 1.00 47.38 176 PRO A O 1
ATOM 1331 N N . PRO A 1 177 ? -41.463 6.201 15.122 1.00 43.00 177 PRO A N 1
ATOM 1332 C CA . PRO A 1 177 ? -41.284 7.512 15.731 1.00 43.00 177 PRO A CA 1
ATOM 1333 C C . PRO A 1 177 ? -40.782 7.377 17.174 1.00 43.00 177 PRO A C 1
ATOM 1335 O O . PRO A 1 177 ? -41.316 6.600 17.968 1.00 43.00 177 PRO A O 1
ATOM 1338 N N . MET A 1 178 ? -39.754 8.160 17.507 1.00 44.12 178 MET A N 1
ATOM 1339 C CA . MET A 1 178 ? -39.204 8.263 18.856 1.00 44.12 178 MET A CA 1
ATOM 1340 C C . MET A 1 178 ? -40.287 8.740 19.830 1.00 44.12 178 MET A C 1
ATOM 1342 O O . MET A 1 178 ? -40.770 9.867 19.722 1.00 44.12 178 MET A O 1
ATOM 1346 N N . TYR A 1 179 ? -40.636 7.907 20.809 1.00 43.41 179 TYR A N 1
ATOM 1347 C CA . TYR A 1 179 ? -41.380 8.348 21.986 1.00 43.41 179 TYR A CA 1
ATOM 1348 C C . TYR A 1 179 ? -40.441 8.387 23.192 1.00 43.41 179 TYR A C 1
ATOM 1350 O O . TYR A 1 179 ? -39.664 7.447 23.377 1.00 43.41 179 TYR A O 1
ATOM 1358 N N . PRO A 1 180 ? -40.500 9.439 24.028 1.00 36.09 180 PRO A N 1
ATOM 1359 C CA . PRO A 1 180 ? -39.738 9.468 25.265 1.00 36.09 180 PRO A CA 1
ATOM 1360 C C . PRO A 1 180 ? -40.222 8.344 26.190 1.00 36.09 180 PRO A C 1
ATOM 1362 O O . PRO A 1 180 ? -41.421 8.208 26.447 1.00 36.09 180 PRO A O 1
ATOM 1365 N N . ALA A 1 181 ? -39.289 7.536 26.695 1.00 45.53 181 ALA A N 1
ATOM 1366 C CA . ALA A 1 181 ? -39.569 6.637 27.802 1.00 45.53 181 ALA A CA 1
ATOM 1367 C C . ALA A 1 181 ? -39.752 7.484 29.071 1.00 45.53 181 ALA A C 1
ATOM 1369 O O . ALA A 1 181 ? -38.880 8.261 29.451 1.00 45.53 181 ALA A O 1
ATOM 1370 N N . ILE A 1 182 ? -40.915 7.372 29.702 1.00 39.97 182 ILE A N 1
ATOM 1371 C CA . ILE A 1 182 ? -41.179 7.893 31.038 1.00 39.97 182 ILE A CA 1
ATOM 1372 C C . ILE A 1 182 ? -40.281 7.098 32.016 1.00 39.97 182 ILE A C 1
ATOM 1374 O O . ILE A 1 182 ? -40.175 5.875 31.889 1.00 39.97 182 ILE A O 1
ATOM 1378 N N . PRO A 1 183 ? -39.624 7.758 32.981 1.00 37.66 183 PRO A N 1
ATOM 1379 C CA . PRO A 1 183 ? -38.722 7.091 33.916 1.00 37.66 183 PRO A CA 1
ATOM 1380 C C . PRO A 1 183 ? -39.473 6.111 34.830 1.00 37.66 183 PRO A C 1
ATOM 1382 O O . PRO A 1 183 ? -40.542 6.445 35.341 1.00 37.66 183 PRO A O 1
ATOM 1385 N N . GLY A 1 184 ? -38.887 4.936 35.084 1.00 41.31 184 GLY A N 1
ATOM 1386 C CA . GLY A 1 184 ? -39.335 4.023 36.146 1.00 41.31 184 GLY A CA 1
ATOM 1387 C C . GLY A 1 184 ? -40.163 2.807 35.721 1.00 41.31 184 GLY A C 1
ATOM 1388 O O . GLY A 1 184 ? -40.780 2.184 36.580 1.00 41.31 184 GLY A O 1
ATOM 1389 N N . TYR A 1 185 ? -40.184 2.425 34.442 1.00 41.69 185 TYR A N 1
ATOM 1390 C CA . TYR A 1 185 ? -40.749 1.135 34.034 1.00 41.69 185 TYR A CA 1
ATOM 1391 C C . TYR A 1 185 ? -39.757 0.257 33.278 1.00 41.69 185 TYR A C 1
ATOM 1393 O O . TYR A 1 185 ? -39.121 0.670 32.312 1.00 41.69 185 TYR A O 1
ATOM 1401 N N . HIS A 1 186 ? -39.702 -1.012 33.672 1.00 43.03 186 HIS A N 1
ATOM 1402 C CA . HIS A 1 186 ? -39.140 -2.067 32.843 1.00 43.03 186 HIS A CA 1
ATOM 1403 C C . HIS A 1 186 ? -40.194 -2.484 31.813 1.00 43.03 186 HIS A C 1
ATOM 1405 O O . HIS A 1 186 ? -41.283 -2.935 32.175 1.00 43.03 186 HIS A O 1
ATOM 1411 N N . THR A 1 187 ? -39.896 -2.372 30.517 1.00 44.00 187 THR A N 1
ATOM 1412 C CA . THR A 1 187 ? -40.703 -3.083 29.518 1.00 44.00 187 THR A CA 1
ATOM 1413 C C . THR A 1 187 ? -40.277 -4.545 29.523 1.00 44.00 187 THR A C 1
ATOM 1415 O O . THR A 1 187 ? -39.185 -4.861 29.057 1.00 44.00 187 THR A O 1
ATOM 1418 N N . LEU A 1 188 ? -41.130 -5.433 30.038 1.00 38.12 188 LEU A N 1
ATOM 1419 C CA . LEU A 1 188 ? -40.963 -6.875 29.868 1.00 38.12 188 LEU A CA 1
ATOM 1420 C C . LEU A 1 188 ? -40.940 -7.225 28.373 1.00 38.12 188 LEU A C 1
ATOM 1422 O O . LEU A 1 188 ? -41.896 -6.950 27.645 1.00 38.12 188 LEU A O 1
ATOM 1426 N N . SER A 1 189 ? -39.872 -7.882 27.930 1.00 38.62 189 SER A N 1
ATOM 1427 C CA . SER A 1 189 ? -39.866 -8.676 26.706 1.00 38.62 189 SER A CA 1
ATOM 1428 C C . SER A 1 189 ? -40.736 -9.912 26.940 1.00 38.62 189 SER A C 1
ATOM 1430 O O . SER A 1 189 ? -40.364 -10.847 27.646 1.00 38.62 189 SER A O 1
ATOM 1432 N N . VAL A 1 190 ? -41.943 -9.907 26.375 1.00 36.19 190 VAL A N 1
ATOM 1433 C CA . VAL A 1 190 ? -42.775 -11.112 26.307 1.00 36.19 190 VAL A CA 1
ATOM 1434 C C . VAL A 1 190 ? -42.276 -11.931 25.114 1.00 36.19 190 VAL A C 1
ATOM 1436 O O . VAL A 1 190 ? -42.257 -11.392 24.005 1.00 36.19 190 VAL A O 1
ATOM 1439 N N . PRO A 1 191 ? -41.877 -13.205 25.273 1.00 33.41 191 PRO A N 1
ATOM 1440 C CA . PRO A 1 191 ? -41.595 -14.045 24.120 1.00 33.41 191 PRO A CA 1
ATOM 1441 C C . PRO A 1 191 ? -42.880 -14.214 23.305 1.00 33.41 191 PRO A C 1
ATOM 1443 O O . PRO A 1 191 ? -43.963 -14.440 23.854 1.00 33.41 191 PRO A O 1
ATOM 1446 N N . ALA A 1 192 ? -42.754 -14.103 21.985 1.00 39.28 192 ALA A N 1
ATOM 1447 C CA . ALA A 1 192 ? -43.835 -14.257 21.023 1.00 39.28 192 ALA A CA 1
ATOM 1448 C C . ALA A 1 192 ? -44.322 -15.718 20.952 1.00 39.28 192 ALA A C 1
ATOM 1450 O O . ALA A 1 192 ? -44.097 -16.395 19.961 1.00 39.28 192 ALA A O 1
ATOM 1451 N N . SER A 1 193 ? -44.947 -16.234 22.016 1.00 41.28 193 SER A N 1
ATOM 1452 C CA . SER A 1 193 ? -45.755 -17.462 21.996 1.00 41.28 193 SER A CA 1
ATOM 1453 C C . SER A 1 193 ? -46.446 -17.715 23.348 1.00 41.28 193 SER A C 1
ATOM 1455 O O . SER A 1 193 ? -46.212 -18.742 23.981 1.00 41.28 193 SER A O 1
ATOM 1457 N N . SER A 1 194 ? -47.320 -16.824 23.826 1.00 38.19 194 SER A N 1
ATOM 1458 C CA . SER A 1 194 ? -48.416 -17.263 24.710 1.00 38.19 194 SER A CA 1
ATOM 1459 C C . SER A 1 194 ? -49.525 -16.219 24.825 1.00 38.19 194 SER A C 1
ATOM 1461 O O . SER A 1 194 ? -49.302 -15.069 25.195 1.00 38.19 194 SER A O 1
ATOM 1463 N N . ASN A 1 195 ? -50.745 -16.650 24.522 1.00 41.59 195 ASN A N 1
ATOM 1464 C CA . ASN A 1 195 ? -51.986 -15.878 24.527 1.00 41.59 195 ASN A CA 1
ATOM 1465 C C . ASN A 1 195 ? -52.526 -15.611 25.948 1.00 41.59 195 ASN A C 1
ATOM 1467 O O . ASN A 1 195 ? -53.672 -15.940 26.239 1.00 41.59 195 ASN A O 1
ATOM 1471 N N . HIS A 1 196 ? -51.759 -14.990 26.847 1.00 31.58 196 HIS A N 1
ATOM 1472 C CA . HIS A 1 196 ? -52.322 -14.516 28.117 1.00 31.58 196 HIS A CA 1
ATOM 1473 C C . HIS A 1 196 ? -51.776 -13.149 28.536 1.00 31.58 196 HIS A C 1
ATOM 1475 O O . HIS A 1 196 ? -50.637 -12.999 28.964 1.00 31.58 196 HIS A O 1
ATOM 1481 N N . ARG A 1 197 ? -52.660 -12.146 28.454 1.00 49.06 197 ARG A N 1
ATOM 1482 C CA . ARG A 1 197 ? -52.549 -10.862 29.159 1.00 49.06 197 ARG A CA 1
ATOM 1483 C C . ARG A 1 197 ? -52.421 -11.127 30.654 1.00 49.06 197 ARG A C 1
ATOM 1485 O O . ARG A 1 197 ? -53.283 -11.839 31.153 1.00 49.06 197 ARG A O 1
ATOM 1492 N N . HIS A 1 198 ? -51.486 -10.486 31.351 1.00 29.47 198 HIS A N 1
ATOM 1493 C CA . HIS A 1 198 ? -51.642 -10.088 32.755 1.00 29.47 198 HIS A CA 1
ATOM 1494 C C . HIS A 1 198 ? -50.871 -8.780 32.996 1.00 29.47 198 HIS A C 1
ATOM 1496 O O . HIS A 1 198 ? -49.668 -8.701 32.773 1.00 29.47 198 HIS A O 1
ATOM 1502 N N . LEU A 1 199 ? -51.607 -7.753 33.424 1.00 39.78 199 LEU A N 1
ATOM 1503 C CA . LEU A 1 199 ? -51.088 -6.582 34.127 1.00 39.78 199 LEU A CA 1
ATOM 1504 C C . LEU A 1 199 ? -50.871 -7.001 35.579 1.00 39.78 199 LEU A C 1
ATOM 1506 O O . LEU A 1 199 ? -51.833 -7.433 36.211 1.00 39.78 199 LEU A O 1
ATOM 1510 N N . ILE A 1 200 ? -49.665 -6.841 36.115 1.00 31.19 200 ILE A N 1
ATOM 1511 C CA . ILE A 1 200 ? -49.454 -6.796 37.564 1.00 31.19 200 ILE A CA 1
ATOM 1512 C C . ILE A 1 200 ? -48.395 -5.726 37.815 1.00 31.19 200 ILE A C 1
ATOM 1514 O O . ILE A 1 200 ? -47.269 -5.850 37.341 1.00 31.19 200 ILE A O 1
ATOM 1518 N N . GLY A 1 201 ? -48.799 -4.647 38.482 1.00 32.22 201 GLY A N 1
ATOM 1519 C CA . GLY A 1 201 ? -47.882 -3.638 38.999 1.00 32.22 201 GLY A CA 1
ATOM 1520 C C . GLY A 1 201 ? -47.409 -3.999 40.401 1.00 32.22 201 GLY A C 1
ATOM 1521 O O . GLY A 1 201 ? -48.141 -4.677 41.119 1.00 32.22 201 GLY A O 1
ATOM 1522 N N . PHE A 1 202 ? -46.219 -3.520 40.750 1.00 34.38 202 PHE A N 1
ATOM 1523 C CA . PHE A 1 202 ? -45.871 -2.829 41.994 1.00 34.38 202 PHE A CA 1
ATOM 1524 C C . PHE A 1 202 ? -44.682 -1.918 41.696 1.00 34.38 202 PHE A C 1
ATOM 1526 O O . PHE A 1 202 ? -43.818 -2.355 40.904 1.00 34.38 202 PHE A O 1
#

Sequence (202 aa):
EVQDLCYEKYEEDHCTGPGTTPVTRSQCCCSSSKGLRLGWGVSCKACPEQGSEEYDVLCPSGPSKDNSGSDINECTMVPGICPHGTCENLEPGYKCICDTGFHPDDDGICRDIDECDMHQSYCTGGQCRNTMGSFTCVCPAGTRFEPDEQICRDIDECEGEVIFIVRDYDDRGDIPPMYPAIPGYHTLSVPASSNHRHLIGF